Protein AF-A0A920PLL4-F1 (afdb_monomer)

Radius of gyration: 17.11 Å; Cα contacts (8 Å, |Δi|>4): 339; chains: 1; bounding box: 45×44×42 Å

Solvent-accessible surface area (backbone atoms only — not co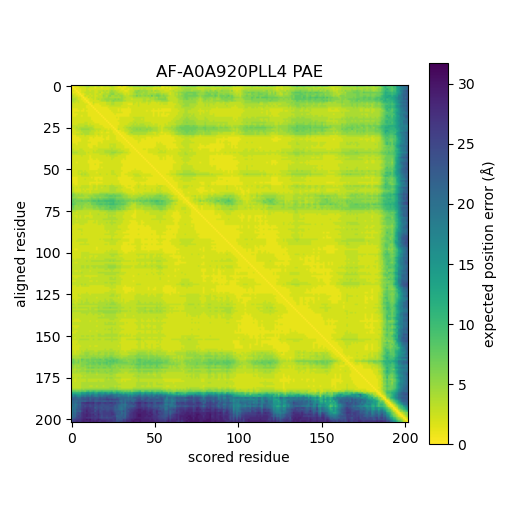mparable to full-atom values): 11208 Å² total; per-residue (Å²): 103,46,64,63,80,79,85,44,94,88,48,53,54,59,61,58,59,52,42,50,58,39,20,75,75,66,73,38,52,76,29,30,28,36,49,41,59,32,55,49,97,57,22,64,64,50,47,50,58,47,56,69,38,90,40,44,53,24,35,41,48,70,53,56,78,50,98,48,80,85,69,48,68,61,58,39,87,45,14,80,52,10,71,53,22,48,54,33,55,47,48,31,52,80,60,71,24,28,38,41,43,59,62,60,34,78,48,37,60,62,45,42,60,58,51,67,68,33,68,84,23,45,36,30,35,39,34,58,41,46,66,75,48,79,48,75,67,39,45,47,52,32,51,57,20,51,44,56,37,24,72,36,73,38,27,31,46,28,79,39,75,80,73,52,91,98,51,82,87,53,68,70,63,52,48,52,53,52,52,51,55,46,57,42,23,72,78,32,83,16,58,81,52,75,85,69,88,71,82,83,83,128

Mean predicted aligned error: 5.1 Å

Sequence (202 aa):
MHCEAERERTDQGGETLWLEQMAEAHDMPTAVVAHAWFDTPDAEDIIAKQAEQPMVRGIRSKPRTGNAPGTMPADAPGTMGDPLWRRGLKLLEKYNLSYDLRVPVWHLKEAVEITRLIPQTTVIINHTGFPWDRSTTGMTLWRDAMQAMANEPNTVVKLSELGLKNDPWRYEENCAIVMEAIDCSDQTAACLRATFRLPAYV

Nearest PDB structures (foldseek):
  4dnm-assembly1_A  TM=7.784E-01  e=1.175E-07  Burkholderia multivorans ATCC 17616
  4do7-assembly2_B  TM=7.487E-01  e=8.821E-07  Burkholderia multivorans ATCC 17616
  6uvz-assembly5_E  TM=5.320E-01  e=3.576E-06  Bifidobacterium longum subsp. infantis ATCC 15697 = JCM 1222 = DSM 20088
  6uvz-assembly3_C  TM=4.965E-01  e=7.002E-06  Bifidobacterium longum subsp. infantis ATCC 15697 = JCM 1222 = DSM 20088
  6k88-assembly1_B  TM=4.433E-01  e=8.460E-01  Arabidopsis thaliana

Foldseek 3Di:
DEEDDCPDPVCQCVVVVVQVVVCVVPVPDQAYAGEAQQQDPCLLVSVVVLLPRNRYAAYEDEADADPDAPRDDCCPRRHPNPPSSLNSLQCCLVSNHAYEYDDALNCLLVVLVSCVSRLSHQYEDEQLNCLQDPDPVSVVSNLVSLLSQLQRLSYEYELDDLDYPPDDDDDVSSVVSVVSSVVSNVVHNHDYDHPDPDPPDD

Secondary structure (DSSP, 8-state):
-EE---S-SS-SSHHHHHHHHHHHHHS--S-EEEE--SSSTTHHHHHHHHHHSTTEEEEE------SSTTSS-TTSTTSTT-HHHHHHHHHHHHHT-EEEE---HHHHHHHHHHHHH-TTSPEEE-GGG-----SHHHHHHHHHHHHHHHTSTTEEE-------TTS---HHHHHHHHHHHHHHHHTTT-------------

pLDDT: mean 90.74, std 16.04, range [24.44, 98.69]

Structure (mmCIF, N/CA/C/O backbone):
data_AF-A0A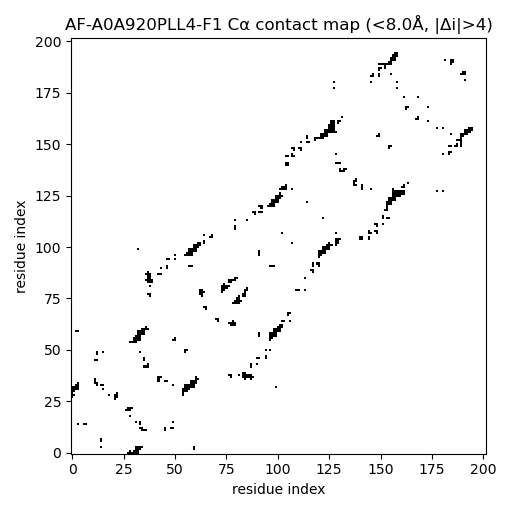920PLL4-F1
#
_entry.id   AF-A0A920PLL4-F1
#
loop_
_atom_site.group_PDB
_atom_site.id
_atom_site.type_symbol
_atom_site.label_atom_id
_atom_site.label_alt_id
_atom_site.label_comp_id
_atom_site.label_asym_id
_atom_site.label_entity_id
_atom_site.label_seq_id
_atom_site.pdbx_PDB_ins_code
_atom_site.Cartn_x
_atom_site.Cartn_y
_atom_site.Cartn_z
_atom_site.occupancy
_atom_site.B_iso_or_equiv
_atom_site.auth_seq_id
_atom_site.auth_comp_id
_atom_site.auth_asym_id
_atom_site.auth_atom_id
_atom_site.pdbx_PDB_model_num
ATOM 1 N N . MET A 1 1 ? -12.439 -13.235 -3.700 1.00 86.50 1 MET A N 1
ATOM 2 C CA . MET A 1 1 ? -11.979 -12.011 -3.016 1.00 86.50 1 MET A CA 1
ATOM 3 C C . MET A 1 1 ? -12.223 -10.851 -3.955 1.00 86.50 1 MET A C 1
ATOM 5 O O . MET A 1 1 ? -11.813 -10.947 -5.104 1.00 86.50 1 MET A O 1
ATOM 9 N N . HIS A 1 2 ? -12.884 -9.805 -3.476 1.00 94.25 2 HIS A N 1
ATOM 10 C CA . HIS A 1 2 ? -12.986 -8.517 -4.156 1.00 94.25 2 HIS A CA 1
ATOM 11 C C . HIS A 1 2 ? -11.953 -7.551 -3.574 1.00 94.25 2 HIS A C 1
ATOM 13 O O . HIS A 1 2 ? -11.681 -7.596 -2.375 1.00 94.25 2 HIS A O 1
ATOM 19 N N . CYS A 1 3 ? -11.376 -6.694 -4.408 1.00 94.00 3 CYS A N 1
ATOM 20 C CA . CYS A 1 3 ? -10.591 -5.549 -3.954 1.00 94.00 3 CYS A CA 1
ATOM 21 C C . CYS A 1 3 ? -11.275 -4.290 -4.478 1.00 94.00 3 CYS A C 1
ATOM 23 O O . CYS A 1 3 ? -11.645 -4.292 -5.649 1.00 94.00 3 CYS A O 1
ATOM 25 N N . GLU A 1 4 ? -11.410 -3.271 -3.621 1.00 94.06 4 GLU A N 1
ATOM 26 C CA . GLU A 1 4 ? -11.901 -1.913 -3.914 1.00 94.06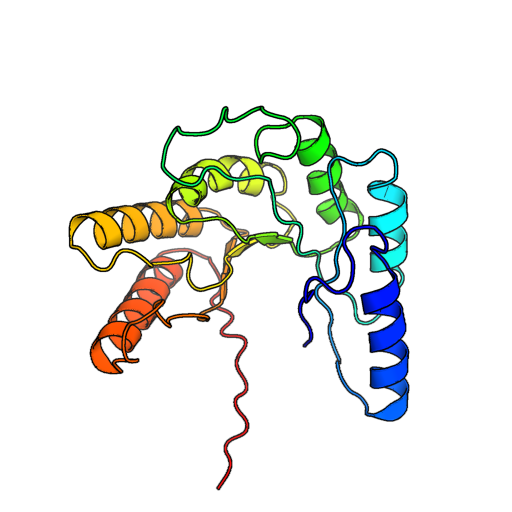 4 GLU A CA 1
ATOM 27 C C . GLU A 1 4 ? -11.693 -1.534 -5.384 1.00 94.06 4 GLU A C 1
ATOM 29 O O . GLU A 1 4 ? -10.596 -1.713 -5.905 1.00 94.06 4 GLU A O 1
ATOM 34 N N . ALA A 1 5 ? -12.717 -1.039 -6.072 1.00 91.44 5 ALA A N 1
ATOM 35 C CA . ALA A 1 5 ? -12.692 -0.853 -7.526 1.00 91.44 5 ALA A CA 1
ATOM 36 C C . ALA A 1 5 ? -13.001 0.588 -7.969 1.00 91.44 5 ALA A C 1
ATOM 38 O O . ALA A 1 5 ? -13.425 0.813 -9.098 1.00 91.44 5 ALA A O 1
ATOM 39 N N . GLU A 1 6 ? -12.760 1.573 -7.101 1.00 89.75 6 GLU A N 1
ATOM 40 C CA . GLU A 1 6 ? -13.023 3.000 -7.319 1.00 89.75 6 GLU A CA 1
ATOM 41 C C . GLU A 1 6 ? -14.481 3.321 -7.675 1.00 89.75 6 GLU A C 1
ATOM 43 O O . GLU A 1 6 ? -14.718 4.250 -8.447 1.00 89.75 6 GLU A O 1
ATOM 48 N N . ARG A 1 7 ? -15.460 2.591 -7.110 1.00 90.06 7 ARG A N 1
ATOM 49 C CA . ARG A 1 7 ? -16.894 2.800 -7.398 1.00 90.06 7 ARG A CA 1
ATOM 50 C C . ARG A 1 7 ? -17.280 4.277 -7.303 1.00 90.06 7 ARG A C 1
ATOM 52 O O . ARG A 1 7 ? -17.810 4.837 -8.257 1.00 90.06 7 ARG A O 1
ATOM 59 N N . GLU A 1 8 ? -17.022 4.892 -6.150 1.00 91.31 8 GLU A N 1
ATOM 60 C CA . GLU A 1 8 ? -17.311 6.302 -5.901 1.00 91.31 8 GLU A CA 1
ATOM 61 C C . GLU A 1 8 ? -16.440 6.838 -4.754 1.00 91.31 8 GLU A C 1
ATOM 63 O O . GLU A 1 8 ? -16.417 6.281 -3.663 1.00 91.31 8 GLU A O 1
ATOM 68 N N . ARG A 1 9 ? -15.715 7.943 -4.977 1.00 86.44 9 ARG A N 1
ATOM 69 C CA . ARG A 1 9 ? -14.740 8.468 -3.994 1.00 86.44 9 ARG A CA 1
ATOM 70 C C . ARG A 1 9 ? -15.382 9.077 -2.746 1.00 86.44 9 ARG A C 1
ATOM 72 O O . ARG A 1 9 ? -14.722 9.154 -1.710 1.00 86.44 9 ARG A O 1
ATOM 79 N N . THR A 1 10 ? -16.620 9.546 -2.872 1.00 91.38 10 THR A N 1
ATOM 80 C CA . THR A 1 10 ? -17.412 10.191 -1.816 1.00 91.38 10 THR A CA 1
ATOM 81 C C . THR A 1 10 ? -18.288 9.211 -1.041 1.00 91.38 10 THR A C 1
ATOM 83 O O . THR A 1 10 ? -18.708 9.538 0.064 1.00 91.38 10 THR A O 1
ATOM 86 N N . ASP A 1 11 ? -18.523 8.012 -1.575 1.00 94.00 11 ASP A N 1
ATOM 87 C CA . ASP A 1 11 ? -19.284 6.946 -0.921 1.00 94.00 11 ASP A CA 1
ATOM 88 C C . ASP A 1 11 ? -18.360 5.768 -0.602 1.00 94.00 11 ASP A C 1
ATOM 90 O O . ASP A 1 11 ? -18.190 4.830 -1.382 1.00 94.00 11 ASP A O 1
ATOM 94 N N . GLN A 1 12 ? -17.741 5.840 0.576 1.00 95.38 12 GLN A N 1
ATOM 95 C CA . GLN A 1 12 ? -16.700 4.897 0.975 1.00 95.38 12 GLN A CA 1
ATOM 96 C C . GLN A 1 12 ? -17.238 3.516 1.379 1.00 95.38 12 GLN A C 1
ATOM 98 O O . GLN A 1 12 ? -16.463 2.566 1.431 1.00 95.38 12 GLN A O 1
ATOM 103 N N . GLY A 1 13 ? -18.540 3.396 1.665 1.00 95.56 13 GLY A N 1
ATOM 104 C CA . GLY A 1 13 ? -19.169 2.161 2.147 1.00 95.56 13 GLY A CA 1
ATOM 105 C C . GLY A 1 13 ? -20.067 1.469 1.123 1.00 95.56 13 GLY A C 1
ATOM 106 O O . GLY A 1 13 ? -20.249 0.255 1.198 1.00 95.56 13 GLY A O 1
ATOM 107 N N . GLY A 1 14 ? -20.612 2.201 0.147 1.00 96.31 14 GLY A N 1
ATOM 108 C CA . GLY A 1 14 ? -21.602 1.652 -0.778 1.00 96.31 14 GLY A CA 1
ATOM 109 C C . GLY A 1 14 ? -21.092 0.511 -1.657 1.00 96.31 14 GLY A C 1
ATOM 110 O O . GLY A 1 14 ? -21.875 -0.359 -2.030 1.00 96.31 14 GLY A O 1
ATOM 111 N N . GLU A 1 15 ? -19.788 0.459 -1.956 1.00 96.94 15 GLU A N 1
ATOM 112 C CA . GLU A 1 15 ? -19.198 -0.697 -2.643 1.00 96.94 15 GLU A CA 1
ATOM 113 C C . GLU A 1 15 ? -19.269 -1.965 -1.780 1.00 96.94 15 GLU A C 1
ATOM 115 O O . GLU A 1 15 ? -19.716 -3.002 -2.262 1.00 96.94 15 GLU A O 1
ATOM 120 N N . THR A 1 16 ? -18.902 -1.879 -0.499 1.00 97.19 16 THR A N 1
ATOM 121 C CA . THR A 1 16 ? -18.971 -3.009 0.439 1.00 97.19 16 THR A CA 1
ATOM 122 C C . THR A 1 16 ? -20.411 -3.487 0.627 1.00 97.19 16 THR A C 1
ATOM 124 O O . THR A 1 16 ? -20.677 -4.675 0.475 1.00 97.19 16 THR A O 1
ATOM 127 N N . LEU A 1 17 ? -21.357 -2.566 0.834 1.00 95.88 17 LEU A N 1
ATOM 128 C CA . LEU A 1 17 ? -22.780 -2.899 0.999 1.00 95.88 17 LEU A CA 1
ATOM 129 C C . LEU A 1 17 ? -23.373 -3.583 -0.241 1.00 95.88 17 LEU A C 1
ATOM 131 O O . LEU A 1 17 ? -24.215 -4.474 -0.139 1.00 95.88 17 LEU A O 1
ATOM 135 N N . TRP A 1 18 ? -22.947 -3.175 -1.437 1.00 96.38 18 TRP A N 1
ATOM 136 C CA . TRP A 1 18 ? -23.361 -3.846 -2.665 1.00 96.38 18 TRP A CA 1
ATOM 137 C C . TRP A 1 18 ? -22.767 -5.260 -2.767 1.00 96.38 18 TRP A C 1
ATOM 139 O O . TRP A 1 18 ? -23.462 -6.192 -3.169 1.00 96.38 18 TRP A O 1
ATOM 149 N N . LEU A 1 19 ? -21.507 -5.449 -2.365 1.00 96.75 19 LEU A N 1
ATOM 150 C CA . LEU A 1 19 ? -20.861 -6.765 -2.360 1.00 96.75 19 LEU A CA 1
ATOM 151 C C . LEU A 1 19 ? -21.485 -7.728 -1.349 1.00 96.75 19 LEU A C 1
ATOM 153 O O . LEU A 1 19 ? -21.506 -8.924 -1.615 1.00 96.75 19 LEU A O 1
ATOM 157 N N . GLU A 1 20 ? -22.025 -7.228 -0.238 1.00 94.50 20 GLU A N 1
ATOM 158 C CA . GLU A 1 20 ? -22.815 -8.026 0.709 1.00 94.50 20 GLU A CA 1
ATOM 159 C C . GLU A 1 20 ? -24.033 -8.635 0.018 1.00 94.50 20 GLU A C 1
ATOM 161 O O . GLU A 1 20 ? -24.233 -9.845 0.078 1.00 94.50 20 GLU A O 1
ATOM 166 N N . GLN A 1 21 ? -24.782 -7.825 -0.733 1.00 95.50 21 GLN A N 1
ATOM 167 C CA . GLN A 1 21 ? -25.942 -8.299 -1.495 1.00 95.50 21 GLN A CA 1
ATOM 168 C C . GLN A 1 21 ? -25.537 -9.339 -2.550 1.00 95.50 21 GLN A C 1
ATOM 170 O O . GLN A 1 21 ? -26.262 -10.304 -2.789 1.00 95.50 21 GLN A O 1
ATOM 175 N N . MET A 1 22 ? -24.369 -9.169 -3.179 1.00 96.19 22 MET A N 1
ATOM 176 C CA . MET A 1 22 ? -23.831 -10.163 -4.115 1.00 96.19 22 MET A CA 1
ATOM 177 C C . MET A 1 22 ? -23.428 -11.457 -3.408 1.00 96.19 22 MET A C 1
ATOM 179 O O . MET A 1 22 ? -23.725 -12.537 -3.916 1.00 96.19 22 MET A O 1
ATOM 183 N N . ALA A 1 23 ? -22.807 -11.364 -2.232 1.00 94.81 23 ALA A N 1
ATOM 184 C CA . ALA A 1 23 ? -22.422 -12.527 -1.445 1.00 94.81 23 ALA A CA 1
ATOM 185 C C . ALA A 1 23 ? -23.645 -13.312 -0.958 1.00 94.81 23 ALA A C 1
ATOM 187 O O . ALA A 1 23 ? -23.634 -14.536 -1.028 1.00 94.81 23 ALA A O 1
ATOM 188 N N . GLU A 1 24 ? -24.718 -12.632 -0.550 1.00 94.50 24 GLU A N 1
ATOM 189 C CA . GLU A 1 24 ? -25.989 -13.272 -0.191 1.00 94.50 24 GLU A CA 1
ATOM 190 C C . GLU A 1 24 ? -26.653 -13.976 -1.382 1.00 94.50 24 GLU A C 1
ATOM 192 O O . GLU A 1 24 ? -27.229 -15.052 -1.227 1.00 94.50 24 GLU A O 1
ATOM 197 N N . ALA A 1 25 ? -26.574 -13.389 -2.579 1.00 96.19 25 ALA A N 1
ATOM 198 C CA . ALA A 1 25 ? -27.215 -13.935 -3.775 1.00 96.19 25 ALA A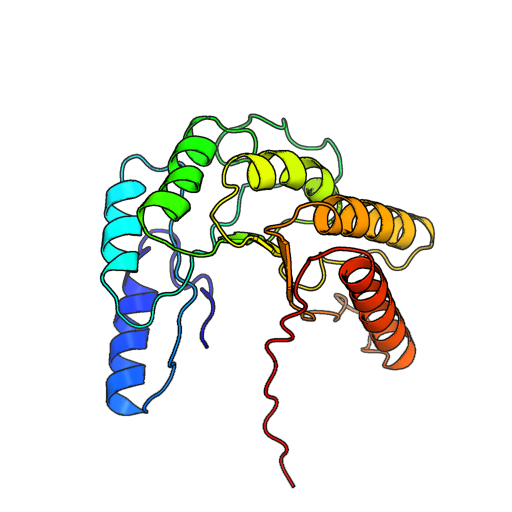 CA 1
ATOM 199 C C . ALA A 1 25 ? -26.400 -15.038 -4.475 1.00 96.19 25 ALA A C 1
ATOM 201 O O . ALA A 1 25 ? -26.970 -15.866 -5.192 1.00 96.19 25 ALA A O 1
ATOM 202 N N . HIS A 1 26 ? -25.072 -15.019 -4.335 1.00 95.31 26 HIS A N 1
ATOM 203 C CA . HIS A 1 26 ? -24.156 -15.791 -5.183 1.00 95.31 26 HIS A CA 1
ATOM 204 C C . HIS A 1 26 ? -23.017 -16.489 -4.423 1.00 95.31 26 HIS A C 1
ATOM 206 O O . HIS A 1 26 ? -22.092 -16.994 -5.062 1.00 95.31 26 HIS A O 1
ATOM 212 N N . ASP A 1 27 ? -23.037 -16.480 -3.086 1.00 92.81 27 ASP A N 1
ATOM 213 C CA . ASP A 1 27 ? -21.982 -17.005 -2.200 1.00 92.81 27 ASP A CA 1
ATOM 214 C C . ASP A 1 27 ? -20.592 -16.362 -2.415 1.00 92.81 27 ASP A C 1
ATOM 216 O O . ASP A 1 27 ? -19.570 -16.840 -1.911 1.00 92.81 27 ASP A O 1
ATOM 220 N N . MET A 1 28 ? -20.524 -15.265 -3.179 1.00 93.44 28 MET A N 1
ATOM 221 C CA . MET A 1 28 ? -19.294 -14.576 -3.566 1.00 93.44 28 MET A CA 1
ATOM 222 C C . MET A 1 28 ? -19.495 -13.051 -3.626 1.00 93.44 28 MET A C 1
ATOM 224 O O . MET A 1 28 ? -20.508 -12.597 -4.148 1.00 93.44 28 MET A O 1
ATOM 228 N N . PRO A 1 29 ? -18.497 -12.251 -3.200 1.00 93.75 29 PRO A N 1
ATOM 229 C CA . PRO A 1 29 ? -17.173 -12.669 -2.738 1.00 93.75 29 PRO A CA 1
ATOM 230 C C . PRO A 1 29 ? -17.151 -13.120 -1.267 1.00 93.75 29 PRO A C 1
ATOM 232 O O . PRO A 1 29 ? -17.819 -12.564 -0.413 1.00 93.75 29 PRO A O 1
ATOM 235 N N . THR A 1 30 ? -16.260 -14.058 -0.938 1.00 93.19 30 THR A N 1
ATOM 236 C CA . THR A 1 30 ? -16.025 -14.516 0.450 1.00 93.19 30 THR A CA 1
ATOM 237 C C . THR A 1 30 ? -15.062 -13.637 1.262 1.00 93.19 30 THR A C 1
ATOM 239 O O . THR A 1 30 ? -14.832 -13.883 2.445 1.00 93.19 30 THR A O 1
ATOM 242 N N . ALA A 1 31 ? -14.443 -12.642 0.623 1.00 95.75 31 ALA A N 1
ATOM 243 C CA . ALA A 1 31 ? -13.529 -11.696 1.256 1.00 95.75 31 ALA A CA 1
ATOM 244 C C . ALA A 1 31 ? -13.471 -10.390 0.458 1.00 95.75 31 ALA A C 1
ATOM 246 O O . ALA A 1 31 ? -13.469 -10.435 -0.778 1.00 95.75 31 ALA A O 1
ATOM 247 N N . VAL A 1 32 ? -13.344 -9.263 1.152 1.00 97.81 32 VAL A N 1
ATOM 248 C CA . VAL A 1 32 ? -13.296 -7.914 0.585 1.00 97.81 32 VAL A CA 1
ATOM 249 C C . VAL A 1 32 ? -12.105 -7.145 1.152 1.00 97.81 32 VAL A C 1
ATOM 251 O O . VAL A 1 32 ? -11.871 -7.128 2.361 1.00 97.81 32 VAL A O 1
ATOM 254 N N . VAL A 1 33 ? -11.346 -6.506 0.266 1.00 98.12 33 VAL A N 1
ATOM 255 C CA . VAL A 1 33 ? -10.472 -5.382 0.614 1.00 98.12 33 VAL A CA 1
ATOM 256 C C . VAL A 1 33 ? -11.257 -4.113 0.305 1.00 98.12 33 VAL A C 1
ATOM 258 O O . VAL A 1 33 ? -11.508 -3.822 -0.862 1.00 98.12 33 VAL A O 1
ATOM 261 N N . ALA A 1 34 ? -11.699 -3.422 1.348 1.00 98.19 34 ALA A N 1
ATOM 262 C CA . ALA A 1 34 ? -12.627 -2.300 1.281 1.00 98.19 34 ALA A CA 1
ATOM 263 C C . ALA A 1 34 ? -11.916 -0.958 1.036 1.00 98.19 34 ALA A C 1
ATOM 265 O O . ALA A 1 34 ? -10.689 -0.862 1.105 1.00 98.19 34 ALA A O 1
ATOM 266 N N . HIS A 1 35 ? -12.700 0.086 0.770 1.00 97.56 35 HIS A N 1
ATOM 267 C CA . HIS A 1 35 ? -12.219 1.465 0.678 1.00 97.56 35 HIS A CA 1
ATOM 268 C C . HIS A 1 35 ? -12.351 2.193 2.021 1.00 97.56 35 HIS A C 1
ATOM 270 O O . HIS A 1 35 ? -13.375 2.070 2.694 1.00 97.56 35 HIS A O 1
ATOM 276 N N . ALA A 1 36 ? -11.348 2.998 2.370 1.00 97.81 36 ALA A N 1
ATOM 277 C CA . ALA A 1 36 ? -11.461 4.072 3.358 1.00 97.81 36 ALA A CA 1
ATOM 278 C C . ALA A 1 36 ? -10.338 5.101 3.148 1.00 97.81 36 ALA A C 1
ATOM 280 O O . ALA A 1 36 ? -9.194 4.734 2.868 1.00 97.81 36 ALA A O 1
ATOM 281 N N . TRP A 1 37 ? -10.631 6.388 3.304 1.00 97.19 37 TRP A N 1
ATOM 282 C CA . TRP A 1 37 ? -9.638 7.458 3.373 1.00 97.19 37 TRP A CA 1
ATOM 283 C C . TRP A 1 37 ? -9.064 7.548 4.787 1.00 97.19 37 TRP A C 1
ATOM 285 O O . TRP A 1 37 ? -9.785 7.404 5.770 1.00 97.19 37 TRP A O 1
ATOM 295 N N . PHE A 1 38 ? -7.755 7.770 4.895 1.00 98.06 38 PHE A N 1
ATOM 296 C CA . PHE A 1 38 ? -7.071 7.856 6.192 1.00 98.06 38 PHE A CA 1
ATOM 297 C C . PHE A 1 38 ? -6.896 9.293 6.688 1.00 98.06 38 PHE A C 1
ATOM 299 O O . PHE A 1 38 ? -6.600 9.511 7.859 1.00 98.06 38 PHE A O 1
ATOM 306 N N . ASP A 1 39 ? -7.054 10.271 5.804 1.00 97.12 39 ASP A N 1
ATOM 307 C CA . ASP A 1 39 ? -6.827 11.694 6.045 1.00 97.12 39 ASP A CA 1
ATOM 308 C C . ASP A 1 39 ? -8.123 12.500 6.231 1.00 97.12 39 ASP A C 1
ATOM 310 O O . ASP A 1 39 ? -8.064 13.707 6.477 1.00 97.12 39 ASP A O 1
ATOM 314 N N . THR A 1 40 ? -9.295 11.857 6.162 1.00 96.19 40 THR A N 1
ATOM 315 C CA . THR A 1 40 ? -10.584 12.520 6.394 1.00 96.19 40 THR A CA 1
ATOM 316 C C . THR A 1 40 ? -10.957 12.556 7.884 1.00 96.19 40 THR A C 1
ATOM 318 O O . THR A 1 40 ? -10.557 11.677 8.651 1.00 96.19 40 THR A O 1
ATOM 321 N N . PRO A 1 41 ? -11.746 13.553 8.339 1.00 96.25 41 PRO A N 1
ATOM 322 C CA . PRO A 1 41 ? -12.169 13.647 9.741 1.00 96.25 41 PRO A CA 1
ATOM 323 C C . PRO A 1 41 ? -12.981 12.446 10.249 1.00 96.25 41 PRO A C 1
ATOM 325 O O . PRO A 1 41 ? -12.992 12.187 11.447 1.00 96.25 41 PRO A O 1
ATOM 328 N N . ASP A 1 42 ? -13.656 11.733 9.348 1.00 96.69 42 ASP A N 1
ATOM 329 C CA . ASP A 1 42 ? -14.502 10.566 9.610 1.00 96.69 42 ASP A CA 1
ATOM 330 C C . ASP A 1 42 ? -13.784 9.224 9.367 1.00 96.69 42 ASP A C 1
ATOM 332 O O . ASP A 1 42 ? -14.428 8.175 9.381 1.00 96.69 42 ASP A O 1
ATOM 336 N N . ALA A 1 43 ? -12.461 9.232 9.149 1.00 97.88 43 ALA A N 1
ATOM 337 C CA . ALA A 1 43 ? -11.685 8.038 8.804 1.00 97.88 43 ALA A CA 1
ATOM 338 C C . ALA A 1 43 ? -11.925 6.866 9.771 1.00 97.88 43 ALA A C 1
ATOM 340 O O . ALA A 1 43 ? -12.126 5.734 9.338 1.00 97.88 43 ALA A O 1
ATOM 341 N N . GLU A 1 44 ? -11.948 7.126 11.082 1.00 98.56 44 GLU A N 1
ATOM 342 C CA . GLU A 1 44 ? -12.179 6.079 12.082 1.00 98.56 44 GLU A CA 1
ATOM 343 C C . GLU A 1 44 ? -13.588 5.495 12.016 1.00 98.56 44 GLU A C 1
ATOM 345 O O . GLU A 1 44 ? -13.732 4.274 12.054 1.00 98.56 44 GLU A O 1
ATOM 350 N N . ASP A 1 45 ? -14.609 6.333 11.839 1.00 98.44 45 ASP A N 1
ATOM 351 C CA . ASP A 1 45 ? -15.994 5.877 11.718 1.00 98.44 45 ASP A CA 1
ATOM 352 C C . ASP A 1 45 ? -16.184 5.005 10.472 1.00 98.44 45 ASP A C 1
ATOM 354 O O . ASP A 1 45 ? -16.881 3.991 10.516 1.00 98.44 45 ASP A O 1
ATOM 358 N N . ILE A 1 46 ? -15.554 5.375 9.352 1.00 98.31 46 ILE A N 1
ATOM 359 C CA . ILE A 1 46 ? -15.605 4.588 8.116 1.00 98.31 46 ILE A CA 1
ATOM 360 C C . ILE A 1 46 ? -14.858 3.264 8.282 1.00 98.31 46 ILE A C 1
ATOM 362 O O . ILE A 1 46 ? -15.411 2.217 7.952 1.00 98.31 46 ILE A O 1
ATOM 366 N N . ILE A 1 47 ? -13.638 3.276 8.826 1.00 98.69 47 ILE A N 1
ATOM 367 C CA . ILE A 1 47 ? -12.859 2.048 9.045 1.00 98.69 47 ILE A CA 1
ATOM 368 C C . ILE A 1 47 ? -13.587 1.110 10.014 1.00 98.69 47 ILE A C 1
ATOM 370 O O . ILE A 1 47 ? -13.635 -0.092 9.764 1.00 98.69 47 ILE A O 1
ATOM 374 N N . ALA A 1 48 ? -14.199 1.643 11.076 1.00 98.62 48 ALA A N 1
ATOM 375 C CA . ALA A 1 48 ? -14.997 0.860 12.014 1.00 98.62 48 ALA A CA 1
ATOM 376 C C . ALA A 1 48 ? -16.177 0.173 11.316 1.00 98.62 48 ALA A C 1
ATOM 378 O O . ALA A 1 48 ? -16.332 -1.039 11.436 1.00 98.62 48 ALA A O 1
ATOM 379 N N . LYS A 1 49 ? -16.953 0.917 10.516 1.00 98.25 49 LYS A N 1
ATOM 380 C CA . LYS A 1 49 ? -18.075 0.362 9.740 1.00 98.25 49 LYS A CA 1
ATOM 381 C C . LYS A 1 49 ? -17.628 -0.699 8.740 1.00 98.25 49 LYS A C 1
ATOM 383 O O . LYS A 1 49 ? -18.326 -1.685 8.550 1.00 98.25 49 LYS A O 1
ATOM 388 N N . GLN A 1 50 ? -16.472 -0.515 8.101 1.00 98.31 50 GLN A N 1
ATOM 389 C CA . GLN A 1 50 ? -15.903 -1.538 7.222 1.00 98.31 50 GLN A CA 1
ATOM 390 C C . GLN A 1 50 ? -15.512 -2.790 8.019 1.00 98.31 50 GLN A C 1
ATOM 392 O O . GLN A 1 50 ? -15.792 -3.901 7.583 1.00 98.31 50 GLN A O 1
ATOM 397 N N . ALA A 1 51 ? -14.907 -2.628 9.199 1.00 98.19 51 ALA A N 1
ATOM 398 C CA . ALA A 1 51 ? -14.498 -3.735 10.065 1.00 98.19 51 ALA A CA 1
ATOM 399 C C . ALA A 1 51 ? -15.678 -4.542 10.637 1.00 98.19 51 ALA A C 1
ATOM 401 O O . ALA A 1 51 ? -15.510 -5.716 10.965 1.00 98.19 51 ALA A O 1
ATOM 402 N N . GLU A 1 52 ? -16.861 -3.933 10.755 1.00 97.00 52 GLU A N 1
ATOM 403 C CA . GLU A 1 52 ? -18.096 -4.619 11.157 1.00 97.00 52 GLU A CA 1
ATOM 404 C C . GLU A 1 52 ? -18.575 -5.630 10.104 1.00 97.00 52 GLU A C 1
ATOM 406 O O . GLU A 1 52 ? -19.272 -6.585 10.453 1.00 97.00 52 GLU A O 1
ATOM 411 N N . GLN A 1 53 ? -18.170 -5.474 8.837 1.00 96.19 53 GLN A N 1
ATOM 412 C CA . GLN A 1 53 ? -18.600 -6.360 7.760 1.00 96.19 53 GLN A CA 1
ATOM 413 C C . GLN A 1 53 ? -17.799 -7.671 7.759 1.00 96.19 53 GLN A C 1
ATOM 415 O O . GLN A 1 53 ? -16.585 -7.651 7.532 1.00 96.19 53 GLN A O 1
ATOM 420 N N . PRO A 1 54 ? -18.435 -8.851 7.932 1.00 93.50 54 PRO A N 1
ATOM 421 C CA . PRO A 1 54 ? -17.721 -10.117 8.147 1.00 93.50 54 PRO A CA 1
ATOM 422 C C . PRO A 1 54 ? -16.753 -10.528 7.030 1.00 93.50 54 PRO A C 1
ATOM 424 O O . PRO A 1 54 ? -15.790 -11.266 7.271 1.00 93.50 54 PRO A O 1
ATOM 427 N N . MET A 1 55 ? -17.023 -10.085 5.800 1.00 96.12 55 MET A N 1
ATOM 428 C CA . MET A 1 55 ? -16.194 -10.363 4.628 1.00 96.12 55 MET A CA 1
ATOM 429 C C . MET A 1 55 ? -14.987 -9.426 4.512 1.00 96.12 55 MET A C 1
ATOM 431 O O . MET A 1 55 ? -14.040 -9.759 3.799 1.00 96.12 55 MET A O 1
ATOM 435 N N . VAL A 1 56 ? -14.981 -8.274 5.183 1.00 98.06 56 VAL A N 1
ATOM 436 C CA . VAL A 1 56 ? -13.880 -7.314 5.082 1.00 98.06 56 VAL A CA 1
ATOM 437 C C . VAL A 1 56 ? -12.654 -7.851 5.820 1.00 98.06 56 VAL A C 1
ATOM 439 O O . VAL A 1 56 ? -12.717 -8.314 6.958 1.00 98.06 56 VAL A O 1
ATOM 442 N N . ARG A 1 57 ? -11.513 -7.839 5.126 1.00 98.25 57 ARG A N 1
ATOM 443 C CA . ARG A 1 57 ? -10.219 -8.323 5.639 1.00 98.25 57 ARG A CA 1
ATOM 444 C C . ARG A 1 57 ? -9.120 -7.271 5.598 1.00 98.25 57 ARG A C 1
ATOM 446 O O . ARG A 1 57 ? -8.074 -7.466 6.206 1.00 98.25 57 ARG A O 1
ATOM 453 N N . GLY A 1 58 ? -9.347 -6.171 4.892 1.00 98.31 58 GLY A N 1
ATOM 454 C CA . GLY A 1 58 ? -8.360 -5.117 4.742 1.00 98.31 58 GLY A CA 1
ATOM 455 C C . GLY A 1 58 ? -8.928 -3.874 4.090 1.00 98.31 58 GLY A C 1
ATOM 456 O O . GLY A 1 58 ? -10.061 -3.881 3.610 1.00 98.31 58 GLY A O 1
ATOM 457 N N . ILE A 1 59 ? -8.106 -2.834 4.046 1.00 98.62 59 ILE A N 1
ATOM 458 C CA . ILE A 1 59 ? -8.403 -1.564 3.395 1.00 98.62 59 ILE A CA 1
ATOM 459 C C . ILE A 1 59 ? -7.383 -1.306 2.293 1.00 98.62 59 ILE A C 1
ATOM 461 O O . ILE A 1 59 ? -6.177 -1.439 2.505 1.00 98.62 59 ILE A O 1
ATOM 465 N N . ARG A 1 60 ? -7.865 -0.862 1.133 1.00 97.75 60 ARG A N 1
ATOM 466 C CA . ARG A 1 60 ? -7.048 -0.214 0.113 1.00 97.75 60 ARG A CA 1
ATOM 467 C C . ARG A 1 60 ? -7.341 1.279 0.136 1.00 97.75 60 ARG A C 1
ATOM 469 O O . ARG A 1 60 ? -8.398 1.713 -0.303 1.00 97.75 60 ARG A O 1
ATOM 476 N N . SER A 1 61 ? -6.377 2.056 0.617 1.00 95.38 61 SER A N 1
ATOM 477 C CA . SER A 1 61 ? -6.397 3.520 0.567 1.00 95.38 61 SER A CA 1
ATOM 478 C C . SER A 1 61 ? -5.213 3.989 -0.261 1.00 95.38 61 SER A C 1
ATOM 480 O O . SER A 1 61 ? -4.077 3.610 0.016 1.00 95.38 61 SER A O 1
ATOM 482 N N . LYS A 1 62 ? -5.459 4.768 -1.315 1.00 95.19 62 LYS A N 1
ATOM 483 C CA . LYS A 1 62 ? -4.400 5.200 -2.236 1.00 95.19 62 LYS A CA 1
ATOM 484 C C . LYS A 1 62 ? -3.888 6.556 -1.764 1.00 95.19 62 LYS A C 1
ATOM 486 O O . LYS A 1 62 ? -4.647 7.522 -1.872 1.00 95.19 62 LYS A O 1
ATOM 491 N N . PRO A 1 63 ? -2.646 6.661 -1.261 1.00 96.31 63 PRO A N 1
ATOM 492 C CA . PRO A 1 63 ? -2.090 7.966 -0.956 1.00 96.31 63 PRO A CA 1
ATOM 493 C C . PRO A 1 63 ? -1.984 8.773 -2.252 1.00 96.31 63 PRO A C 1
ATOM 495 O O . PRO A 1 63 ? -1.890 8.227 -3.358 1.00 96.31 63 PRO A O 1
ATOM 498 N N . ARG A 1 64 ? -1.965 10.095 -2.127 1.00 96.44 64 ARG A N 1
ATOM 499 C CA . ARG A 1 64 ? -1.529 10.959 -3.220 1.00 96.44 64 ARG A CA 1
ATOM 500 C C . ARG A 1 64 ? -0.069 10.633 -3.523 1.00 96.44 64 ARG A C 1
ATOM 502 O O . ARG A 1 64 ? 0.705 10.359 -2.609 1.00 96.44 64 ARG A O 1
ATOM 509 N N . THR A 1 65 ? 0.290 10.629 -4.805 1.00 96.62 65 THR A N 1
ATOM 510 C CA . THR A 1 65 ? 1.631 10.282 -5.305 1.00 96.62 65 THR A CA 1
ATOM 511 C C . THR A 1 65 ? 2.057 11.256 -6.397 1.00 96.62 65 THR A C 1
ATOM 513 O O . THR A 1 65 ? 1.214 11.796 -7.115 1.00 96.62 65 THR A O 1
ATOM 516 N N . GLY A 1 66 ? 3.366 11.450 -6.559 1.00 94.25 66 GLY A N 1
ATOM 517 C CA . GLY A 1 66 ? 3.923 12.192 -7.687 1.00 94.25 66 GLY A CA 1
ATOM 518 C C . GLY A 1 66 ? 3.985 11.325 -8.946 1.00 94.25 66 GLY A C 1
ATOM 519 O O . GLY A 1 66 ? 4.074 10.100 -8.857 1.00 94.25 66 GLY A O 1
ATOM 520 N N . ASN A 1 67 ? 3.988 11.955 -10.123 1.00 92.06 67 ASN A N 1
ATOM 521 C CA . ASN A 1 67 ? 4.123 11.254 -11.412 1.00 92.06 67 ASN A CA 1
ATOM 522 C C . ASN A 1 67 ? 5.569 10.822 -11.715 1.00 92.06 67 ASN A C 1
ATOM 524 O O . ASN A 1 67 ? 5.801 10.072 -12.658 1.00 92.06 67 ASN A O 1
ATOM 528 N N . ALA A 1 68 ? 6.532 11.323 -10.941 1.00 90.56 68 ALA A N 1
ATOM 529 C CA . ALA A 1 68 ? 7.940 10.954 -11.005 1.00 90.56 68 ALA A CA 1
ATOM 530 C C . ALA A 1 68 ? 8.603 11.124 -9.621 1.00 90.56 68 ALA A C 1
ATOM 532 O O . ALA A 1 68 ? 8.049 11.828 -8.761 1.00 90.56 68 ALA A O 1
ATOM 533 N N . PRO A 1 69 ? 9.799 10.546 -9.404 1.00 87.88 69 PRO A N 1
ATOM 534 C CA . PRO A 1 69 ? 10.565 10.739 -8.174 1.00 87.88 69 PRO A CA 1
ATOM 535 C C . PRO A 1 69 ? 10.732 12.226 -7.822 1.00 87.88 69 PRO A C 1
ATOM 537 O O . PRO A 1 69 ? 11.086 13.035 -8.677 1.00 87.88 69 PRO A O 1
ATOM 540 N N . GLY A 1 70 ? 10.465 12.596 -6.566 1.00 87.88 70 GLY A N 1
ATOM 541 C CA . GLY A 1 70 ? 10.677 13.959 -6.054 1.00 87.88 70 GLY A CA 1
ATOM 542 C C . GLY A 1 70 ? 9.717 15.038 -6.576 1.00 87.88 70 GLY A C 1
ATOM 543 O O . GLY A 1 70 ? 9.882 16.205 -6.240 1.00 87.88 70 GLY A O 1
ATOM 544 N N . THR A 1 71 ? 8.702 14.681 -7.371 1.00 93.56 71 THR A N 1
ATOM 545 C CA . THR A 1 71 ? 7.743 15.657 -7.940 1.00 93.56 71 THR A CA 1
ATOM 546 C C . THR A 1 71 ? 6.648 16.105 -6.970 1.00 93.56 71 THR A C 1
ATOM 548 O O . THR A 1 71 ? 5.835 16.963 -7.311 1.00 93.56 71 THR A O 1
ATOM 551 N N . MET A 1 72 ? 6.609 15.539 -5.766 1.00 92.19 72 MET A N 1
ATOM 552 C CA . MET A 1 72 ? 5.625 15.862 -4.742 1.00 92.19 72 MET A CA 1
ATOM 553 C C . MET A 1 72 ? 6.306 15.905 -3.368 1.00 92.19 72 MET A C 1
ATOM 555 O O . MET A 1 72 ? 7.121 15.020 -3.090 1.00 92.19 72 MET A O 1
ATOM 559 N N . PRO A 1 73 ? 5.995 16.898 -2.513 1.00 92.94 73 PRO A N 1
ATOM 560 C CA . PRO A 1 73 ? 6.500 16.930 -1.144 1.00 92.94 73 PRO A CA 1
ATOM 561 C C . PRO A 1 73 ? 6.047 15.690 -0.372 1.00 92.94 73 PRO A C 1
ATOM 563 O O . PRO A 1 73 ? 4.882 15.299 -0.465 1.00 92.94 73 PRO A O 1
ATOM 566 N N . ALA A 1 74 ? 6.963 15.085 0.385 1.00 90.25 74 ALA A N 1
ATOM 567 C CA . ALA A 1 74 ? 6.698 13.841 1.104 1.00 90.25 74 ALA A CA 1
ATOM 568 C C . ALA A 1 74 ? 5.583 13.993 2.151 1.00 90.25 74 ALA A C 1
ATOM 570 O O . ALA A 1 74 ? 4.846 13.045 2.384 1.00 90.25 74 ALA A O 1
ATOM 571 N N . ASP A 1 75 ? 5.410 15.182 2.730 1.00 94.25 75 ASP A N 1
ATOM 572 C CA . ASP A 1 75 ? 4.461 15.518 3.799 1.00 94.25 75 ASP A CA 1
ATOM 573 C C . ASP A 1 75 ? 3.234 16.323 3.326 1.00 94.25 75 ASP A C 1
ATOM 575 O O . ASP A 1 75 ? 2.481 16.852 4.146 1.00 94.25 75 ASP A O 1
ATOM 579 N N . ALA A 1 76 ? 3.017 16.439 2.011 1.00 96.69 76 ALA A N 1
ATOM 580 C CA . ALA A 1 76 ? 1.838 17.121 1.482 1.00 96.69 76 ALA A CA 1
ATOM 581 C C . ALA A 1 76 ? 0.531 16.410 1.905 1.00 96.69 76 ALA A C 1
ATOM 583 O O . ALA A 1 76 ? 0.528 15.200 2.103 1.00 96.69 76 ALA A O 1
ATOM 584 N N . PRO A 1 77 ? -0.618 17.110 1.971 1.00 97.31 77 PRO A N 1
ATOM 585 C CA . PRO A 1 77 ? -1.885 16.481 2.350 1.00 97.31 77 PRO A CA 1
ATOM 586 C C . PRO A 1 77 ? -2.214 15.239 1.508 1.00 97.31 77 PRO A C 1
ATOM 588 O O . PRO A 1 77 ? -2.118 15.287 0.274 1.00 97.31 77 PRO A O 1
ATOM 591 N N . GLY A 1 78 ? -2.596 14.149 2.174 1.00 96.44 78 GLY A N 1
ATOM 592 C CA . GLY A 1 78 ? -2.966 12.858 1.594 1.00 96.44 78 GLY A CA 1
ATOM 593 C C . GLY A 1 78 ? -1.803 11.979 1.116 1.00 96.44 78 GLY A C 1
ATOM 594 O O . GLY A 1 78 ? -2.053 10.921 0.539 1.00 96.44 78 GLY A O 1
ATOM 595 N N . THR A 1 79 ? -0.541 12.386 1.287 1.00 97.50 79 THR A N 1
ATOM 596 C CA . THR A 1 79 ? 0.626 11.531 0.995 1.00 97.50 79 THR A CA 1
ATOM 597 C C . THR A 1 79 ? 0.915 10.572 2.153 1.00 97.50 79 THR A C 1
ATOM 599 O O . THR A 1 79 ? 0.346 10.682 3.237 1.00 97.50 79 THR A O 1
ATOM 602 N N . MET A 1 80 ? 1.857 9.643 1.965 1.00 97.31 80 MET A N 1
ATOM 603 C CA . MET A 1 80 ? 2.283 8.744 3.045 1.00 97.31 80 MET A CA 1
ATOM 604 C C . MET A 1 80 ? 3.012 9.466 4.189 1.00 97.31 80 MET A C 1
ATOM 606 O O . MET A 1 80 ? 3.090 8.919 5.289 1.00 97.31 80 MET A O 1
ATOM 610 N N . GLY A 1 81 ? 3.551 10.669 3.964 1.00 96.81 81 GLY A N 1
ATOM 611 C CA . GLY A 1 81 ? 4.147 11.512 5.004 1.00 96.81 81 GLY A CA 1
ATOM 612 C C . GLY A 1 81 ? 3.157 12.404 5.755 1.00 96.81 81 GLY A C 1
ATOM 613 O O . GLY A 1 81 ? 3.518 12.914 6.816 1.00 96.81 81 GLY A O 1
ATOM 614 N N . ASP A 1 82 ? 1.925 12.568 5.265 1.00 97.94 82 ASP A N 1
ATOM 615 C CA . ASP A 1 82 ? 0.909 13.402 5.913 1.00 97.94 82 ASP A CA 1
ATOM 616 C C . ASP A 1 82 ? 0.584 12.883 7.332 1.00 97.94 82 ASP A C 1
ATOM 618 O O . ASP A 1 82 ? 0.153 11.734 7.496 1.00 97.94 82 ASP A O 1
ATOM 622 N N . PRO A 1 83 ? 0.738 13.709 8.386 1.00 97.44 83 PRO A N 1
ATOM 623 C CA . PRO A 1 83 ? 0.377 13.330 9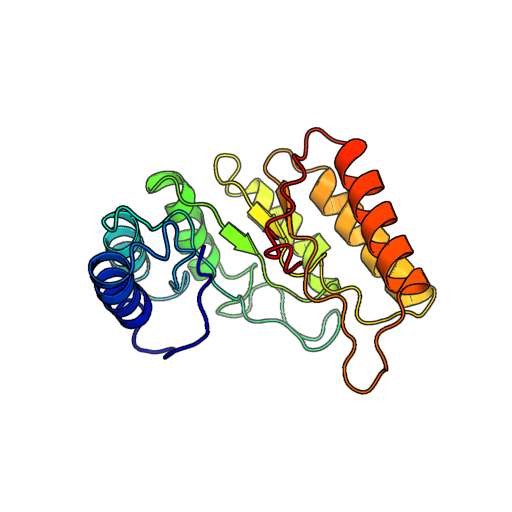.746 1.00 97.44 83 PRO A CA 1
ATOM 624 C C . PRO A 1 83 ? -1.091 12.926 9.936 1.00 97.44 83 PRO A C 1
ATOM 626 O O . PRO A 1 83 ? -1.366 12.132 10.835 1.00 97.44 83 PRO A O 1
ATOM 629 N N . LEU A 1 84 ? -2.037 13.480 9.167 1.00 97.88 84 LEU A N 1
ATOM 630 C CA . LEU A 1 84 ? -3.448 13.070 9.195 1.00 97.88 84 LEU A CA 1
ATOM 631 C C . LEU A 1 84 ? -3.594 11.657 8.632 1.00 97.88 84 LEU A C 1
ATOM 633 O O . LEU A 1 84 ? -4.078 10.769 9.331 1.00 97.88 84 LEU A O 1
ATOM 637 N N . TRP A 1 85 ? -3.066 11.435 7.430 1.00 98.38 85 TRP A N 1
ATOM 638 C CA . TRP A 1 85 ? -3.080 10.134 6.767 1.00 98.38 85 TRP A CA 1
ATOM 639 C C . TRP A 1 85 ? -2.409 9.043 7.618 1.00 98.38 85 TRP A C 1
ATOM 641 O O . TRP A 1 85 ? -2.965 7.967 7.829 1.00 98.38 85 TRP A O 1
ATOM 651 N N . ARG A 1 86 ? -1.243 9.336 8.209 1.00 98.38 86 ARG A N 1
ATOM 652 C CA . ARG A 1 86 ? -0.531 8.415 9.114 1.00 98.38 86 ARG A CA 1
ATOM 653 C C . ARG A 1 86 ? -1.339 8.067 10.369 1.00 98.38 86 ARG A C 1
ATOM 655 O O . ARG A 1 86 ? -1.201 6.956 10.879 1.00 98.38 86 ARG A O 1
ATOM 662 N N . ARG A 1 87 ? -2.166 8.988 10.888 1.00 98.19 87 ARG A N 1
ATOM 663 C CA . ARG A 1 87 ? -3.072 8.694 12.015 1.00 98.19 87 ARG A CA 1
ATOM 664 C C . ARG A 1 87 ? -4.169 7.722 11.602 1.00 98.19 87 ARG A C 1
ATOM 666 O O . ARG A 1 87 ? -4.386 6.758 12.329 1.00 98.19 87 ARG A O 1
ATOM 673 N N . GLY A 1 88 ? -4.803 7.934 10.448 1.00 98.44 88 GLY A N 1
ATOM 674 C CA . GLY A 1 88 ? -5.818 7.013 9.938 1.00 98.44 88 GLY A CA 1
ATOM 675 C C . GLY A 1 88 ? -5.253 5.629 9.616 1.00 98.44 88 GLY A C 1
ATOM 676 O O . GLY A 1 88 ? -5.853 4.630 9.998 1.00 98.44 88 GLY A O 1
ATOM 677 N N . LEU A 1 89 ? -4.052 5.549 9.028 1.00 98.69 89 LEU A N 1
ATOM 678 C CA . LEU A 1 89 ? -3.384 4.272 8.747 1.00 98.69 89 LEU A CA 1
ATOM 679 C C . LEU A 1 89 ? -3.222 3.412 10.013 1.00 98.69 89 LEU A C 1
ATOM 681 O O . LEU A 1 89 ? -3.450 2.205 9.975 1.00 98.69 89 LEU A O 1
ATOM 685 N N . LYS A 1 90 ? -2.861 4.018 11.152 1.00 98.31 90 LYS A N 1
ATOM 686 C CA . LYS A 1 90 ? -2.692 3.289 12.423 1.00 98.31 90 LYS A CA 1
ATOM 687 C C . LYS A 1 90 ? -3.969 2.629 12.935 1.00 98.31 90 LYS A C 1
ATOM 689 O O . LYS A 1 90 ? -3.891 1.684 13.715 1.00 98.31 90 LYS A O 1
ATOM 694 N N . LEU A 1 91 ? -5.139 3.094 12.503 1.00 98.62 91 LEU A N 1
ATOM 695 C CA . LEU A 1 91 ? -6.408 2.488 12.897 1.00 98.62 91 LEU A CA 1
ATOM 696 C C . LEU A 1 91 ? -6.537 1.055 12.370 1.00 98.62 91 LEU A C 1
ATOM 698 O O . LEU A 1 91 ? -7.241 0.256 12.978 1.00 98.62 91 LEU A O 1
ATOM 702 N N . LEU A 1 92 ? -5.820 0.683 11.306 1.00 98.69 92 LEU A N 1
ATOM 703 C CA . LEU A 1 92 ? -5.852 -0.686 10.792 1.00 98.69 92 LEU A CA 1
ATOM 704 C C . LEU A 1 92 ? -5.391 -1.722 11.829 1.00 98.69 92 LEU A C 1
ATOM 706 O O . LEU A 1 92 ? -5.987 -2.795 11.905 1.00 98.69 92 LEU A O 1
ATOM 710 N N . GLU A 1 93 ? -4.428 -1.381 12.696 1.00 97.88 93 GLU A N 1
ATOM 711 C CA . GLU A 1 93 ? -4.022 -2.254 13.808 1.00 97.88 93 GLU A CA 1
ATOM 712 C C . GLU A 1 93 ? -5.156 -2.432 14.822 1.00 97.88 93 GLU A C 1
ATOM 714 O O . GLU A 1 93 ? -5.425 -3.547 15.268 1.00 97.88 93 GLU A O 1
ATOM 719 N N . LYS A 1 94 ? -5.861 -1.341 15.151 1.00 98.12 94 LYS A N 1
ATOM 720 C CA . LYS A 1 94 ? -6.995 -1.354 16.087 1.00 98.12 94 LYS A CA 1
ATOM 721 C C . LYS A 1 94 ? -8.114 -2.279 15.604 1.00 98.12 94 LYS A C 1
ATOM 723 O O . LYS A 1 94 ? -8.725 -2.963 16.421 1.00 98.12 94 LYS A O 1
ATOM 728 N N . TYR A 1 95 ? -8.380 -2.290 14.300 1.00 98.44 95 TYR A N 1
ATOM 729 C CA . TYR A 1 95 ? -9.467 -3.065 13.696 1.00 98.44 95 TYR A CA 1
ATOM 730 C C . TYR A 1 95 ? -9.014 -4.402 13.088 1.00 98.44 95 TYR A C 1
ATOM 732 O O . TYR A 1 95 ? -9.835 -5.107 12.507 1.00 98.44 95 TYR A O 1
ATOM 740 N N . ASN A 1 96 ? -7.737 -4.781 13.244 1.00 97.62 96 ASN A N 1
ATOM 741 C CA . ASN A 1 96 ? -7.158 -6.017 12.704 1.00 97.62 96 ASN A CA 1
ATOM 742 C C . ASN A 1 96 ? -7.395 -6.187 11.186 1.00 97.62 96 ASN A C 1
ATOM 744 O O . ASN A 1 96 ? -7.790 -7.251 10.704 1.00 97.62 96 ASN A O 1
ATOM 748 N N . LEU A 1 97 ? -7.179 -5.108 10.432 1.00 98.50 97 LEU A N 1
ATOM 749 C CA . LEU A 1 97 ? -7.348 -5.052 8.980 1.00 98.50 97 LEU A CA 1
ATOM 750 C C . LEU A 1 97 ? -5.982 -5.032 8.293 1.00 98.50 97 LEU A C 1
ATOM 752 O O . LEU A 1 97 ? -5.078 -4.340 8.747 1.00 98.50 97 LEU A O 1
ATOM 756 N N . SER A 1 98 ? -5.822 -5.738 7.169 1.00 98.50 98 SER A N 1
ATOM 757 C CA . SER A 1 98 ? -4.624 -5.593 6.331 1.00 98.50 98 SER A CA 1
ATOM 758 C C . SER A 1 98 ? -4.628 -4.268 5.562 1.00 98.50 98 SER A C 1
ATOM 760 O O . SER A 1 98 ? -5.687 -3.704 5.283 1.00 98.50 98 SER A O 1
ATOM 762 N N . TYR A 1 99 ? -3.454 -3.809 5.132 1.00 98.62 99 TYR A N 1
ATOM 763 C CA . TYR A 1 99 ? -3.318 -2.655 4.247 1.00 98.62 99 TYR A CA 1
ATOM 764 C C . TYR A 1 99 ? -2.910 -3.086 2.839 1.00 98.62 99 TYR A C 1
ATOM 766 O O . TYR A 1 99 ? -1.845 -3.665 2.645 1.00 98.62 99 TYR A O 1
ATOM 774 N N . ASP A 1 100 ? -3.727 -2.771 1.841 1.00 97.69 100 ASP A N 1
ATOM 775 C CA . ASP A 1 100 ? -3.392 -2.944 0.429 1.00 97.69 100 ASP A CA 1
ATOM 776 C C . ASP A 1 100 ? -2.644 -1.694 -0.078 1.00 97.69 100 ASP A C 1
ATOM 778 O O . ASP A 1 100 ? -3.245 -0.677 -0.432 1.00 97.69 100 ASP A O 1
ATOM 782 N N . LEU A 1 101 ? -1.310 -1.769 -0.104 1.00 97.50 101 LEU A N 1
ATOM 783 C CA . LEU A 1 101 ? -0.429 -0.679 -0.520 1.00 97.50 101 LEU A CA 1
ATOM 784 C C . LEU A 1 101 ? -0.344 -0.611 -2.048 1.00 97.50 101 LEU A C 1
ATOM 786 O O . LEU A 1 101 ? 0.267 -1.467 -2.694 1.00 97.50 101 LEU A O 1
ATOM 790 N N . ARG A 1 102 ? -0.897 0.459 -2.626 1.00 95.50 102 ARG A N 1
ATOM 791 C CA . ARG A 1 102 ? -0.816 0.756 -4.062 1.00 95.50 102 ARG A CA 1
ATOM 792 C C . ARG A 1 102 ? -0.151 2.109 -4.301 1.00 95.50 102 ARG A C 1
ATOM 794 O O . ARG A 1 102 ? -0.818 3.140 -4.274 1.00 95.50 102 ARG A O 1
ATOM 801 N N . VAL A 1 103 ? 1.147 2.091 -4.598 1.00 96.94 103 VAL A N 1
ATOM 802 C CA . VAL A 1 103 ? 1.947 3.278 -4.950 1.00 96.94 103 VAL A CA 1
ATOM 803 C C . VAL A 1 103 ? 2.909 2.962 -6.096 1.00 96.94 103 VAL A C 1
ATOM 805 O O . VAL A 1 103 ? 3.334 1.813 -6.201 1.00 96.94 103 VAL A O 1
ATOM 808 N N . PRO A 1 104 ? 3.282 3.940 -6.944 1.00 96.62 104 PRO A N 1
ATOM 809 C CA . PRO A 1 104 ? 4.349 3.759 -7.923 1.00 96.62 104 PRO A CA 1
ATOM 810 C C . PRO A 1 104 ? 5.665 3.311 -7.281 1.00 96.62 104 PRO A C 1
ATOM 812 O O . PRO A 1 104 ? 5.961 3.670 -6.140 1.00 96.62 104 PRO A O 1
ATOM 815 N N . VAL A 1 105 ? 6.497 2.609 -8.052 1.00 96.69 105 VAL A N 1
ATOM 816 C CA . VAL A 1 105 ? 7.768 2.031 -7.584 1.00 96.69 105 VAL A CA 1
ATOM 817 C C . VAL A 1 105 ? 8.683 3.032 -6.864 1.00 96.69 105 VAL A C 1
ATOM 819 O O . VAL A 1 105 ? 9.309 2.697 -5.861 1.00 96.69 105 VAL A O 1
ATOM 822 N N . TRP A 1 106 ? 8.716 4.295 -7.302 1.00 95.75 106 TRP A N 1
ATOM 823 C CA . TRP A 1 106 ? 9.547 5.338 -6.689 1.00 95.75 106 TRP A CA 1
ATOM 824 C C . TRP A 1 106 ? 9.094 5.776 -5.289 1.00 95.75 106 TRP A C 1
ATOM 826 O O . TRP A 1 106 ? 9.861 6.438 -4.596 1.00 95.75 106 TRP A O 1
ATOM 836 N N . HIS A 1 107 ? 7.894 5.388 -4.856 1.00 97.06 107 HIS A N 1
ATOM 837 C CA . HIS A 1 107 ? 7.393 5.607 -3.498 1.00 97.06 107 HIS A CA 1
ATOM 838 C C . HIS A 1 107 ? 7.526 4.363 -2.601 1.00 97.06 107 HIS A C 1
ATOM 840 O O . HIS A 1 107 ? 7.297 4.453 -1.402 1.00 97.06 107 HIS A O 1
ATOM 846 N N . LEU A 1 108 ? 7.929 3.196 -3.117 1.00 96.38 108 LEU A N 1
ATOM 847 C CA . LEU A 1 108 ? 8.021 1.982 -2.291 1.00 96.38 108 LEU A CA 1
ATOM 848 C C . LEU A 1 108 ? 9.107 2.068 -1.208 1.00 96.38 108 LEU A C 1
ATOM 850 O O . LEU A 1 108 ? 8.890 1.596 -0.099 1.00 96.38 108 LEU A O 1
ATOM 854 N N . LYS A 1 109 ? 10.243 2.730 -1.468 1.00 95.19 109 LYS A N 1
ATOM 855 C CA . LYS A 1 109 ? 11.249 2.971 -0.414 1.00 95.19 109 LYS A CA 1
ATOM 856 C C . LYS A 1 109 ? 10.716 3.893 0.692 1.00 95.19 109 LYS A C 1
ATOM 858 O O . LYS A 1 109 ? 11.028 3.680 1.856 1.00 95.19 109 LYS A O 1
ATOM 863 N N . GLU A 1 110 ? 9.885 4.877 0.345 1.00 94.50 110 GLU A N 1
ATOM 864 C CA . GLU A 1 110 ? 9.175 5.728 1.317 1.00 94.50 110 GLU A CA 1
ATOM 865 C C . GLU A 1 110 ? 8.151 4.910 2.124 1.00 94.50 110 GLU A C 1
ATOM 867 O O . GLU A 1 110 ? 7.985 5.116 3.326 1.00 94.50 110 GLU A O 1
ATOM 872 N N . ALA A 1 111 ? 7.517 3.917 1.492 1.00 97.50 111 ALA A N 1
ATOM 873 C CA . ALA A 1 111 ? 6.534 3.053 2.138 1.00 97.50 111 ALA A CA 1
ATOM 874 C C . ALA A 1 111 ? 7.115 2.149 3.247 1.00 97.50 111 ALA A C 1
ATOM 876 O O . ALA A 1 111 ? 6.361 1.632 4.074 1.00 97.50 111 ALA A O 1
ATOM 877 N N . VAL A 1 112 ? 8.441 2.001 3.336 1.00 97.44 112 VAL A N 1
ATOM 878 C CA . VAL A 1 112 ? 9.096 1.326 4.469 1.00 97.44 112 VAL A CA 1
ATOM 879 C C . VAL A 1 112 ? 8.763 2.031 5.788 1.00 97.44 112 VAL A C 1
ATOM 881 O O . VAL A 1 112 ? 8.479 1.375 6.789 1.00 97.44 112 VAL A O 1
ATOM 884 N N . GLU A 1 113 ? 8.729 3.369 5.802 1.00 96.56 113 GLU A N 1
ATOM 885 C CA . GLU A 1 113 ? 8.421 4.124 7.022 1.00 96.56 113 GLU A CA 1
ATOM 886 C C . GLU A 1 113 ? 7.006 3.852 7.526 1.00 96.56 113 GLU A C 1
ATOM 888 O O . GLU A 1 113 ? 6.807 3.632 8.722 1.00 96.56 113 GLU A O 1
ATOM 893 N N . ILE A 1 114 ? 6.022 3.844 6.623 1.00 97.31 114 ILE A N 1
ATOM 894 C CA . ILE A 1 114 ? 4.634 3.579 7.009 1.00 97.31 114 ILE A CA 1
ATOM 895 C C . ILE A 1 114 ? 4.425 2.107 7.347 1.00 97.31 114 ILE A C 1
ATOM 897 O O . ILE A 1 114 ? 3.637 1.810 8.229 1.00 97.31 114 ILE A O 1
ATOM 901 N N . THR A 1 115 ? 5.187 1.190 6.752 1.00 98.06 115 THR A N 1
ATOM 902 C CA . THR A 1 115 ? 5.133 -0.238 7.101 1.00 98.06 115 THR A CA 1
ATOM 903 C C . THR A 1 115 ? 5.602 -0.478 8.537 1.00 98.06 115 THR A C 1
ATOM 905 O O . THR A 1 115 ? 4.935 -1.175 9.302 1.00 98.06 115 THR A O 1
ATOM 908 N N . ARG A 1 116 ? 6.685 0.194 8.948 1.00 97.44 116 ARG A N 1
ATOM 909 C CA . ARG A 1 116 ? 7.190 0.182 10.334 1.00 97.44 116 ARG A CA 1
ATOM 910 C C . ARG A 1 116 ? 6.277 0.898 11.326 1.00 97.44 116 ARG A C 1
ATOM 912 O O . ARG A 1 116 ? 6.379 0.660 12.527 1.00 97.44 116 ARG A O 1
ATOM 919 N N . LEU A 1 117 ? 5.411 1.789 10.845 1.00 97.50 117 LEU A N 1
ATOM 920 C CA . LEU A 1 117 ? 4.452 2.523 11.670 1.00 97.50 117 LEU A CA 1
ATOM 921 C C . LEU A 1 117 ? 3.296 1.640 12.167 1.00 97.50 117 LEU A C 1
ATOM 923 O O . LEU A 1 117 ? 2.679 1.988 13.174 1.00 97.50 117 LEU A O 1
ATOM 927 N N . ILE A 1 118 ? 3.018 0.543 11.457 1.00 97.94 118 ILE A N 1
ATOM 928 C CA . ILE A 1 118 ? 1.921 -0.403 11.706 1.00 97.94 118 ILE A CA 1
ATOM 929 C C . ILE A 1 118 ? 2.438 -1.855 11.752 1.00 97.94 118 ILE A C 1
ATOM 931 O O . ILE A 1 118 ? 2.025 -2.686 10.939 1.00 97.94 118 ILE A O 1
ATOM 935 N N . PRO A 1 119 ? 3.363 -2.189 12.672 1.00 97.06 119 PRO A N 1
ATOM 936 C CA . PRO A 1 119 ? 4.051 -3.482 12.689 1.00 97.06 119 PRO A CA 1
ATOM 937 C C . PRO A 1 119 ? 3.125 -4.696 12.868 1.00 97.06 119 PRO A C 1
ATOM 939 O O . PRO A 1 119 ? 3.521 -5.804 12.515 1.00 97.06 119 PRO A O 1
ATOM 942 N N . GLN A 1 120 ? 1.913 -4.518 13.406 1.00 96.56 120 GLN A N 1
ATOM 943 C CA . GLN A 1 120 ? 0.926 -5.596 13.565 1.00 96.56 120 GLN A CA 1
ATOM 944 C C . GLN A 1 120 ? -0.016 -5.734 12.362 1.00 96.56 120 GLN A C 1
ATOM 946 O O . GLN A 1 120 ? -0.787 -6.689 12.280 1.00 96.56 120 GLN A O 1
ATOM 951 N N . THR A 1 121 ? 0.030 -4.795 11.417 1.00 97.81 121 THR A N 1
ATOM 952 C CA . THR A 1 121 ? -0.780 -4.834 10.197 1.00 97.81 121 THR A CA 1
ATOM 953 C C . THR A 1 121 ? 0.003 -5.497 9.075 1.00 97.81 121 THR A C 1
ATOM 955 O O . THR A 1 121 ? 1.113 -5.077 8.759 1.00 97.81 121 THR A O 1
ATOM 958 N N . THR A 1 122 ? -0.592 -6.491 8.412 1.00 97.56 122 THR A N 1
ATOM 959 C CA . THR A 1 122 ? -0.035 -7.014 7.156 1.00 97.56 122 THR A CA 1
ATOM 960 C C . THR A 1 122 ? -0.140 -5.953 6.062 1.00 97.56 122 THR A C 1
ATOM 962 O O . THR A 1 122 ? -1.247 -5.541 5.709 1.00 97.56 122 THR A O 1
ATOM 965 N N . VAL A 1 123 ? 0.995 -5.544 5.501 1.00 97.88 123 VAL A N 1
ATOM 966 C CA . VAL A 1 123 ? 1.090 -4.624 4.365 1.00 97.88 123 VAL A CA 1
ATOM 967 C C . VAL A 1 123 ? 1.265 -5.428 3.083 1.00 97.88 123 VAL A C 1
ATOM 969 O O . VAL A 1 123 ? 2.189 -6.223 2.946 1.00 97.88 123 VAL A O 1
ATOM 972 N N . ILE A 1 124 ? 0.366 -5.227 2.126 1.00 97.19 124 ILE A N 1
ATOM 973 C CA . ILE A 1 124 ? 0.291 -5.999 0.891 1.00 97.19 124 ILE A CA 1
ATOM 974 C C . ILE A 1 124 ? 0.651 -5.103 -0.292 1.00 97.19 124 ILE A C 1
ATOM 976 O O . ILE A 1 124 ? -0.172 -4.310 -0.756 1.00 97.19 124 ILE A O 1
ATOM 980 N N . ILE A 1 125 ? 1.862 -5.257 -0.826 1.00 97.06 125 ILE A N 1
ATOM 981 C CA . ILE A 1 125 ? 2.293 -4.564 -2.044 1.00 97.06 125 ILE A CA 1
ATOM 982 C C . ILE A 1 125 ? 1.419 -5.035 -3.206 1.00 97.06 125 ILE A C 1
ATOM 984 O O . ILE A 1 125 ? 1.389 -6.218 -3.558 1.00 97.06 125 ILE A O 1
ATOM 988 N N . ASN A 1 126 ? 0.697 -4.103 -3.815 1.00 94.94 126 ASN A N 1
ATOM 989 C CA . ASN A 1 126 ? -0.115 -4.369 -4.993 1.00 94.94 126 ASN A CA 1
ATOM 990 C C . ASN A 1 126 ? 0.756 -4.489 -6.252 1.00 94.94 126 ASN A C 1
ATOM 992 O O . ASN A 1 126 ? 1.820 -3.878 -6.356 1.00 94.94 126 ASN A O 1
ATOM 996 N N . HIS A 1 127 ? 0.262 -5.247 -7.234 1.00 95.00 127 HIS A N 1
ATOM 997 C CA . HIS A 1 127 ? 0.730 -5.174 -8.625 1.00 95.00 127 HIS A CA 1
ATOM 998 C C . HIS A 1 127 ? 2.232 -5.391 -8.810 1.00 95.00 127 HIS A C 1
ATOM 1000 O O . HIS A 1 127 ? 2.882 -4.731 -9.620 1.00 95.00 127 HIS A O 1
ATOM 1006 N N . THR A 1 128 ? 2.794 -6.286 -7.992 1.00 95.88 128 THR A N 1
ATOM 1007 C CA . THR A 1 128 ? 4.221 -6.623 -8.010 1.00 95.88 128 THR A CA 1
ATOM 1008 C C . THR A 1 128 ? 5.110 -5.387 -7.839 1.00 95.88 128 THR A C 1
ATOM 1010 O O . THR A 1 128 ? 6.221 -5.350 -8.342 1.00 95.88 128 THR A O 1
ATOM 1013 N N . GLY A 1 129 ? 4.627 -4.339 -7.164 1.00 96.12 129 GLY A N 1
ATOM 1014 C CA . GLY A 1 129 ? 5.372 -3.092 -6.985 1.00 96.12 129 GLY A CA 1
ATOM 1015 C C . GLY A 1 129 ? 5.501 -2.239 -8.251 1.00 96.12 129 GLY A C 1
ATOM 1016 O O . GLY A 1 129 ? 6.397 -1.402 -8.322 1.00 96.12 129 GLY A O 1
ATOM 1017 N N . PHE A 1 130 ? 4.629 -2.449 -9.243 1.00 95.56 130 PHE A N 1
ATOM 1018 C CA . PHE A 1 130 ? 4.568 -1.698 -10.499 1.00 95.56 130 PHE A CA 1
ATOM 1019 C C . PHE A 1 130 ? 5.911 -1.541 -11.226 1.00 95.56 130 PHE A C 1
ATOM 1021 O O . PHE A 1 130 ? 6.418 -0.424 -11.380 1.00 95.56 130 PHE A O 1
ATOM 1028 N N . PRO A 1 131 ? 6.483 -2.636 -11.742 1.00 95.62 131 PRO A N 1
ATOM 1029 C CA . PRO A 1 131 ? 7.719 -2.586 -12.513 1.00 95.62 131 PRO A CA 1
ATOM 1030 C C . PRO A 1 131 ? 7.482 -2.041 -13.940 1.00 95.62 131 PRO A C 1
ATOM 1032 O O . PRO A 1 131 ? 7.792 -2.691 -14.926 1.00 95.62 131 PRO A O 1
ATOM 1035 N N . TRP A 1 132 ? 6.875 -0.861 -14.089 1.00 94.06 132 TRP A N 1
ATOM 1036 C CA . TRP A 1 132 ? 6.452 -0.327 -15.391 1.00 94.06 132 TRP A CA 1
ATOM 1037 C C . TRP A 1 132 ? 7.616 0.006 -16.329 1.00 94.06 132 TRP A C 1
ATOM 1039 O O . TRP A 1 132 ? 7.516 -0.215 -17.534 1.00 94.06 132 TRP A O 1
ATOM 1049 N N . ASP A 1 133 ? 8.709 0.545 -15.789 1.00 94.62 133 ASP A N 1
ATOM 1050 C CA . ASP A 1 133 ? 9.909 0.848 -16.565 1.00 94.62 133 ASP A CA 1
ATOM 1051 C C . ASP A 1 133 ? 10.780 -0.409 -16.685 1.00 94.62 133 ASP A C 1
ATOM 1053 O O . ASP A 1 133 ? 11.474 -0.797 -15.745 1.00 94.62 133 ASP A O 1
ATOM 1057 N N . ARG A 1 134 ? 10.727 -1.044 -17.862 1.00 94.44 134 ARG A N 1
ATOM 1058 C CA . ARG A 1 134 ? 11.490 -2.260 -18.189 1.00 94.44 134 ARG A CA 1
ATOM 1059 C C . ARG A 1 134 ? 12.936 -1.997 -18.611 1.00 94.44 134 ARG A C 1
ATOM 1061 O O . ARG A 1 134 ? 13.640 -2.939 -18.966 1.00 94.44 134 ARG A O 1
ATOM 1068 N N . SER A 1 135 ? 13.399 -0.746 -18.599 1.00 95.81 135 SER A N 1
ATOM 1069 C CA . SER A 1 135 ? 14.816 -0.453 -18.816 1.00 95.81 135 SER A CA 1
ATOM 1070 C C . SER A 1 135 ? 15.672 -1.022 -17.680 1.00 95.81 135 SER A C 1
ATOM 1072 O O . SER A 1 135 ? 15.189 -1.279 -16.576 1.00 95.81 135 SER A O 1
ATOM 1074 N N . THR A 1 136 ? 16.979 -1.168 -17.909 1.00 96.75 136 THR A N 1
ATOM 1075 C CA . THR A 1 136 ? 17.923 -1.587 -16.859 1.00 96.75 136 THR A CA 1
ATOM 1076 C C . THR A 1 136 ? 17.836 -0.692 -15.619 1.00 96.75 136 THR A C 1
ATOM 1078 O O . THR A 1 136 ? 17.856 -1.190 -14.494 1.00 96.75 136 THR A O 1
ATOM 1081 N N . THR A 1 137 ? 17.703 0.624 -15.809 1.00 97.00 137 THR A N 1
ATOM 1082 C CA . THR A 1 137 ? 17.561 1.596 -14.716 1.00 97.00 137 THR A CA 1
ATOM 1083 C C . THR A 1 137 ? 16.246 1.410 -13.960 1.00 97.00 137 THR A C 1
ATOM 1085 O O . THR A 1 137 ? 16.261 1.347 -12.730 1.00 97.00 137 THR A O 1
ATOM 1088 N N . GLY A 1 138 ? 15.125 1.264 -14.672 1.00 96.12 138 GLY A N 1
ATOM 1089 C CA . GLY A 1 138 ? 13.806 1.046 -14.072 1.00 96.12 138 GLY A CA 1
ATOM 1090 C C . GLY A 1 138 ? 13.715 -0.258 -13.283 1.00 96.12 138 GLY A C 1
ATOM 1091 O O . GLY A 1 138 ? 13.283 -0.260 -12.130 1.00 96.12 138 GLY A O 1
ATOM 1092 N N . MET A 1 139 ? 14.228 -1.351 -13.848 1.00 96.94 139 MET A N 1
ATOM 1093 C CA . MET A 1 139 ? 14.274 -2.647 -13.168 1.00 96.94 139 MET A CA 1
ATOM 1094 C C . MET A 1 139 ? 15.229 -2.648 -11.967 1.00 96.94 139 MET A C 1
ATOM 1096 O O . MET A 1 139 ? 14.968 -3.338 -10.986 1.00 96.94 139 MET A O 1
ATOM 1100 N N . THR A 1 140 ? 16.302 -1.849 -11.997 1.00 96.94 140 THR A N 1
ATOM 1101 C CA . THR A 1 140 ? 17.187 -1.658 -10.832 1.00 96.94 140 THR A CA 1
ATOM 1102 C C . THR A 1 140 ? 16.464 -0.909 -9.714 1.00 96.94 140 THR A C 1
ATOM 1104 O O . THR A 1 140 ? 16.473 -1.360 -8.572 1.00 96.94 140 THR A O 1
ATOM 1107 N N . LEU A 1 141 ? 15.764 0.185 -10.042 1.00 96.62 141 LEU A N 1
ATOM 1108 C CA . LEU A 1 141 ? 14.938 0.920 -9.082 1.00 96.62 141 LEU A CA 1
ATOM 1109 C C . LEU A 1 141 ? 13.878 0.014 -8.442 1.00 96.62 141 LEU A C 1
ATOM 1111 O O . LEU A 1 141 ? 13.685 0.056 -7.226 1.00 96.62 141 LEU A O 1
ATOM 1115 N N . TRP A 1 142 ? 13.207 -0.800 -9.257 1.00 97.31 142 TRP A N 1
ATOM 1116 C CA . TRP A 1 142 ? 12.206 -1.751 -8.793 1.00 97.31 142 TRP A CA 1
ATOM 1117 C C . TRP A 1 142 ? 12.786 -2.807 -7.859 1.00 97.31 142 TRP A C 1
ATOM 1119 O O . TRP A 1 142 ? 12.274 -2.961 -6.752 1.00 97.31 142 TRP A O 1
ATOM 1129 N N . ARG A 1 143 ? 13.879 -3.468 -8.250 1.00 96.25 143 ARG A N 1
ATOM 1130 C CA . ARG A 1 143 ? 14.545 -4.480 -7.422 1.00 96.25 143 ARG A CA 1
ATOM 1131 C C . ARG A 1 143 ? 14.949 -3.915 -6.065 1.00 96.25 143 ARG A C 1
ATOM 1133 O O . ARG A 1 143 ? 14.613 -4.491 -5.035 1.00 96.25 143 ARG A O 1
ATOM 1140 N N . ASP A 1 144 ? 15.602 -2.755 -6.053 1.00 96.31 144 ASP A N 1
ATOM 1141 C CA . ASP A 1 144 ? 16.034 -2.116 -4.810 1.00 96.31 144 ASP A CA 1
ATOM 1142 C C . ASP A 1 144 ? 14.856 -1.781 -3.887 1.00 96.31 144 ASP A C 1
ATOM 1144 O O . ASP A 1 144 ? 14.958 -1.870 -2.664 1.00 96.31 144 ASP A O 1
ATOM 1148 N N . ALA A 1 145 ? 13.745 -1.326 -4.467 1.00 96.88 145 ALA A N 1
ATOM 1149 C CA . ALA A 1 145 ? 12.553 -0.961 -3.721 1.00 96.88 145 ALA A CA 1
ATOM 1150 C C . ALA A 1 145 ? 11.809 -2.190 -3.177 1.00 96.88 145 ALA A C 1
ATOM 1152 O O . ALA A 1 145 ? 11.395 -2.191 -2.018 1.00 96.88 145 ALA A O 1
ATOM 1153 N N . MET A 1 146 ? 11.687 -3.245 -3.986 1.00 96.44 146 MET A N 1
ATOM 1154 C CA . MET A 1 146 ? 11.114 -4.523 -3.567 1.00 96.44 146 MET A CA 1
ATOM 1155 C C . MET A 1 146 ? 11.945 -5.167 -2.460 1.00 96.44 146 MET A C 1
ATOM 1157 O O . MET A 1 146 ? 11.374 -5.604 -1.466 1.00 96.44 146 MET A O 1
ATOM 1161 N N . GLN A 1 147 ? 13.277 -5.149 -2.571 1.00 94.94 147 GLN A N 1
ATOM 1162 C CA . GLN A 1 147 ? 14.163 -5.668 -1.528 1.00 94.94 147 GLN A CA 1
ATOM 1163 C C . GLN A 1 147 ? 14.030 -4.882 -0.219 1.00 94.94 147 GLN A C 1
ATOM 1165 O O . GLN A 1 147 ? 13.996 -5.474 0.858 1.00 94.94 147 GLN A O 1
ATOM 1170 N N . ALA A 1 148 ? 13.934 -3.549 -0.295 1.00 95.56 148 ALA A N 1
ATOM 1171 C CA . ALA A 1 148 ? 13.728 -2.717 0.887 1.00 95.56 148 ALA A CA 1
ATOM 1172 C C . ALA A 1 148 ? 12.424 -3.075 1.617 1.00 95.56 148 ALA A C 1
ATOM 1174 O O . ALA A 1 148 ? 12.424 -3.174 2.839 1.00 95.56 148 ALA A O 1
ATOM 1175 N N . MET A 1 149 ? 11.343 -3.312 0.872 1.00 95.88 149 MET A N 1
ATOM 1176 C CA . MET A 1 149 ? 10.058 -3.712 1.443 1.00 95.88 149 MET A CA 1
ATOM 1177 C C . MET A 1 149 ? 10.045 -5.161 1.950 1.00 95.88 149 MET A C 1
ATOM 1179 O O . MET A 1 149 ? 9.433 -5.429 2.981 1.00 95.88 149 MET A O 1
ATOM 1183 N N . ALA A 1 150 ? 10.721 -6.087 1.262 1.00 93.38 150 ALA A N 1
ATOM 1184 C CA . ALA A 1 150 ? 10.828 -7.489 1.673 1.00 93.38 150 ALA A CA 1
ATOM 1185 C C . ALA A 1 150 ? 11.528 -7.641 3.034 1.00 93.38 150 ALA A C 1
ATOM 1187 O O . ALA A 1 150 ? 11.175 -8.506 3.827 1.00 93.38 150 ALA A O 1
ATOM 1188 N N . ASN A 1 151 ? 12.467 -6.746 3.354 1.00 93.00 151 ASN A N 1
ATOM 1189 C CA . ASN A 1 151 ? 13.128 -6.729 4.661 1.00 93.00 151 ASN A CA 1
ATOM 1190 C C . ASN A 1 151 ? 12.185 -6.387 5.833 1.00 93.00 151 ASN A C 1
ATOM 1192 O O . ASN A 1 151 ? 12.575 -6.567 6.988 1.00 93.00 151 ASN A O 1
ATOM 1196 N N . GLU A 1 152 ? 10.971 -5.896 5.570 1.00 94.69 152 GLU A N 1
ATOM 1197 C CA . GLU A 1 152 ? 9.989 -5.596 6.610 1.00 94.69 152 GLU A CA 1
ATOM 1198 C C . GLU A 1 152 ? 9.105 -6.831 6.896 1.00 94.69 152 GLU A C 1
ATOM 1200 O O . GLU A 1 152 ? 8.459 -7.359 5.987 1.00 94.69 152 GLU A O 1
ATOM 1205 N N . PRO A 1 153 ? 9.030 -7.306 8.154 1.00 91.88 153 PRO A N 1
ATOM 1206 C CA . PRO A 1 153 ? 8.479 -8.626 8.491 1.00 91.88 153 PRO A CA 1
ATOM 1207 C C . PRO A 1 153 ? 6.961 -8.753 8.304 1.00 91.88 153 PRO A C 1
ATOM 1209 O O . PRO A 1 153 ? 6.438 -9.862 8.242 1.00 91.88 153 PRO A O 1
ATOM 1212 N N . ASN A 1 154 ? 6.245 -7.632 8.240 1.00 94.88 154 ASN A N 1
ATOM 1213 C CA . ASN A 1 154 ? 4.802 -7.568 8.025 1.00 94.88 154 ASN A CA 1
ATOM 1214 C C . ASN A 1 154 ? 4.426 -7.306 6.556 1.00 94.88 154 ASN A C 1
ATOM 1216 O O . ASN A 1 154 ? 3.259 -7.032 6.272 1.00 94.88 154 ASN A O 1
ATOM 1220 N N . THR A 1 155 ? 5.377 -7.405 5.624 1.00 95.19 155 THR A N 1
ATOM 1221 C CA . THR A 1 155 ? 5.143 -7.188 4.193 1.00 95.19 155 THR A CA 1
ATOM 1222 C C . THR A 1 155 ? 4.872 -8.488 3.444 1.00 95.19 155 THR A C 1
ATOM 1224 O O . THR A 1 155 ? 5.533 -9.504 3.646 1.00 95.19 155 THR A O 1
ATOM 1227 N N . VAL A 1 156 ? 3.930 -8.434 2.504 1.00 94.94 156 VAL A N 1
ATOM 1228 C CA . VAL A 1 156 ? 3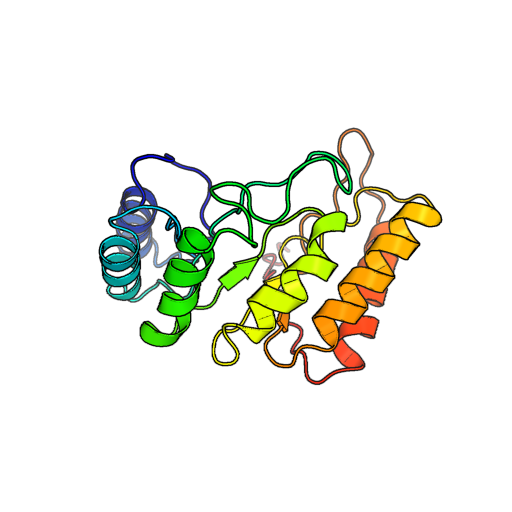.699 -9.461 1.480 1.00 94.94 156 VAL A CA 1
ATOM 1229 C C . VAL A 1 156 ? 3.471 -8.796 0.118 1.00 94.94 156 VAL A C 1
ATOM 1231 O O . VAL A 1 156 ? 3.143 -7.612 0.043 1.00 94.94 156 VAL A O 1
ATOM 1234 N N . VAL A 1 157 ? 3.602 -9.542 -0.980 1.00 94.44 157 VAL A N 1
ATOM 1235 C CA . VAL A 1 157 ? 3.401 -9.024 -2.347 1.00 94.44 157 VAL A CA 1
ATOM 1236 C C . VAL A 1 157 ? 2.315 -9.792 -3.105 1.00 94.44 157 VAL A C 1
ATOM 1238 O O . VAL A 1 157 ? 2.251 -11.021 -3.060 1.00 94.44 157 VAL A O 1
ATOM 1241 N N . LYS A 1 158 ? 1.470 -9.065 -3.849 1.00 93.56 158 LYS A N 1
ATOM 1242 C CA . LYS A 1 158 ? 0.563 -9.622 -4.865 1.00 93.56 158 LYS A CA 1
ATOM 1243 C C . LYS A 1 158 ? 1.267 -9.678 -6.218 1.00 93.56 158 LYS A C 1
ATOM 1245 O O . LYS A 1 158 ? 1.612 -8.643 -6.787 1.00 93.56 158 LYS A O 1
ATOM 1250 N N . LEU A 1 159 ? 1.401 -10.878 -6.775 1.00 93.88 159 LEU A N 1
ATOM 1251 C CA . LEU A 1 159 ? 1.917 -11.111 -8.128 1.00 93.88 159 LEU A CA 1
ATOM 1252 C C . LEU A 1 159 ? 0.822 -10.820 -9.170 1.00 93.88 159 LEU A C 1
ATOM 1254 O O . LEU A 1 159 ? 0.065 -11.716 -9.523 1.00 93.88 159 LEU A O 1
ATOM 1258 N N . SER A 1 160 ? 0.661 -9.560 -9.586 1.00 91.81 160 SER A N 1
ATOM 1259 C CA . SER A 1 160 ? -0.485 -9.087 -10.391 1.00 91.81 160 SER A CA 1
ATOM 1260 C C . SER A 1 160 ? -0.116 -7.916 -11.302 1.00 91.81 160 SER A C 1
ATOM 1262 O O . SER A 1 160 ? 0.923 -7.303 -11.105 1.00 91.81 160 SER A O 1
ATOM 1264 N N . GLU A 1 161 ? -0.993 -7.584 -12.261 1.00 91.00 161 GLU A N 1
ATOM 1265 C CA . GLU A 1 161 ? -0.882 -6.397 -13.137 1.00 91.00 161 GLU A CA 1
ATOM 1266 C C . GLU A 1 161 ? 0.507 -6.205 -13.777 1.00 91.00 161 GLU A C 1
ATOM 1268 O O . GLU A 1 161 ? 1.087 -5.125 -13.778 1.00 91.00 161 GLU A O 1
ATOM 1273 N N . LEU A 1 162 ? 1.034 -7.274 -14.375 1.00 93.00 162 LEU A N 1
ATOM 1274 C CA . LEU A 1 162 ? 2.327 -7.256 -15.070 1.00 93.00 162 LEU A CA 1
ATOM 1275 C C . LEU A 1 162 ? 2.260 -6.634 -16.480 1.00 93.00 162 LEU A C 1
ATOM 1277 O O . LEU A 1 162 ? 3.287 -6.447 -17.132 1.00 93.00 162 LEU A O 1
ATOM 1281 N N . GLY A 1 163 ? 1.050 -6.329 -16.959 1.00 92.56 163 GLY A N 1
ATOM 1282 C CA . GLY A 1 163 ? 0.823 -5.704 -18.257 1.00 92.56 163 GLY A CA 1
ATOM 1283 C C . GLY A 1 163 ? 1.381 -4.283 -18.322 1.00 92.56 163 GLY A C 1
ATOM 1284 O O . GLY A 1 163 ? 1.340 -3.531 -17.350 1.00 92.56 163 GLY A O 1
ATOM 1285 N N . LEU A 1 164 ? 1.877 -3.910 -19.498 1.00 93.12 164 LEU A N 1
ATOM 1286 C CA . LEU A 1 164 ? 2.392 -2.577 -19.779 1.00 93.12 164 LEU A CA 1
ATOM 1287 C C . LEU A 1 164 ? 1.420 -1.818 -20.677 1.00 93.12 164 LEU A C 1
ATOM 1289 O O . LEU A 1 164 ? 0.784 -2.381 -21.570 1.00 93.12 164 LEU A O 1
ATOM 1293 N N . LYS A 1 165 ? 1.297 -0.514 -20.436 1.00 90.06 165 LYS A N 1
ATOM 1294 C CA . LYS A 1 165 ? 0.443 0.342 -21.253 1.00 90.06 165 LYS A CA 1
ATOM 1295 C C . LYS A 1 165 ? 1.032 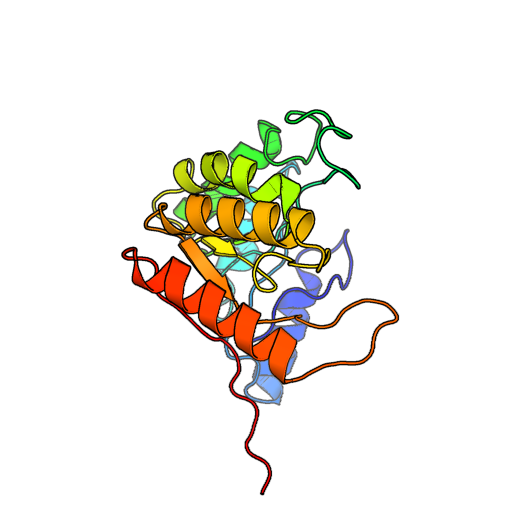0.436 -22.662 1.00 90.06 165 LYS A C 1
ATOM 1297 O O . LYS A 1 165 ? 2.155 0.893 -22.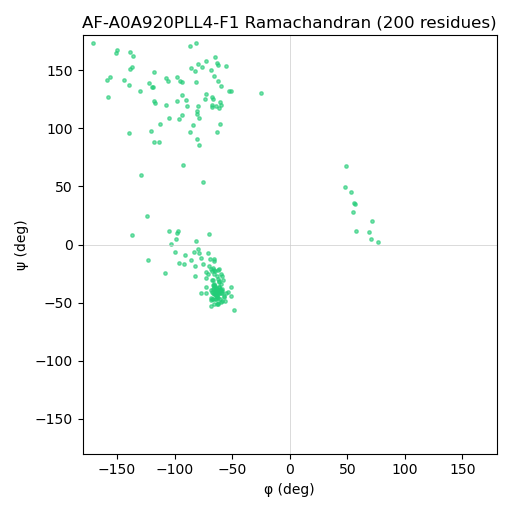815 1.00 90.06 165 LYS A O 1
ATOM 1302 N N . ASN A 1 166 ? 0.226 0.107 -23.670 1.00 92.19 166 ASN A N 1
ATOM 1303 C CA . ASN A 1 166 ? 0.578 0.157 -25.096 1.00 92.19 166 ASN A CA 1
ATOM 1304 C C . ASN A 1 166 ? 1.614 -0.877 -25.571 1.00 92.19 166 ASN A C 1
ATOM 1306 O O . ASN A 1 166 ? 2.057 -0.778 -26.712 1.00 92.19 166 ASN A O 1
ATOM 1310 N N . ASP A 1 167 ? 1.954 -1.871 -24.753 1.00 93.31 167 ASP A N 1
ATOM 1311 C CA . ASP A 1 167 ? 2.884 -2.937 -25.125 1.00 93.31 167 ASP A CA 1
ATOM 1312 C C . ASP A 1 167 ? 2.192 -4.309 -25.097 1.00 93.31 167 ASP A C 1
ATOM 1314 O O . ASP A 1 167 ? 1.276 -4.531 -24.295 1.00 93.31 167 ASP A O 1
ATOM 1318 N N . PRO A 1 168 ? 2.601 -5.256 -25.962 1.00 94.75 168 PRO A N 1
ATOM 1319 C CA . PRO A 1 168 ? 2.072 -6.611 -25.930 1.00 94.75 168 PRO A CA 1
ATOM 1320 C C . PRO A 1 168 ? 2.518 -7.346 -24.663 1.00 94.75 168 PRO A C 1
ATOM 1322 O O . PRO A 1 168 ? 3.618 -7.139 -24.148 1.00 94.75 168 PRO A O 1
ATOM 1325 N N . TRP A 1 169 ? 1.687 -8.274 -24.194 1.00 94.44 169 TRP A N 1
ATOM 1326 C CA . TRP A 1 169 ? 2.055 -9.142 -23.081 1.00 94.44 169 TRP A CA 1
ATOM 1327 C C . TRP A 1 169 ? 3.072 -10.199 -23.532 1.00 94.44 169 TRP A C 1
ATOM 1329 O O . TRP A 1 169 ? 2.817 -10.943 -24.480 1.00 94.44 169 TRP A O 1
ATOM 1339 N N . ARG A 1 170 ? 4.219 -10.271 -22.850 1.00 93.62 170 ARG A N 1
ATOM 1340 C CA . ARG A 1 170 ? 5.325 -11.191 -23.160 1.00 93.62 170 ARG A CA 1
ATOM 1341 C C . ARG A 1 170 ? 5.546 -12.156 -22.002 1.00 93.62 170 ARG A C 1
ATOM 1343 O O . ARG A 1 170 ? 5.771 -11.712 -20.877 1.00 93.62 170 ARG A O 1
ATOM 1350 N N . TYR A 1 171 ? 5.452 -13.457 -22.263 1.00 95.50 171 TYR A N 1
ATOM 1351 C CA . TYR A 1 171 ? 5.499 -14.475 -21.213 1.00 95.50 171 TYR A CA 1
ATOM 1352 C C . TYR A 1 171 ? 6.847 -14.481 -20.490 1.00 95.50 171 TYR A C 1
ATOM 1354 O O . TYR A 1 171 ? 6.884 -14.399 -19.267 1.00 95.50 171 TYR A O 1
ATOM 1362 N N . GLU A 1 172 ? 7.946 -14.535 -21.238 1.00 96.50 172 GLU A N 1
ATOM 1363 C CA . GLU A 1 172 ? 9.294 -14.723 -20.700 1.00 96.50 172 GLU A CA 1
ATOM 1364 C C . GLU A 1 172 ? 9.717 -13.550 -19.814 1.00 96.50 172 GLU A C 1
ATOM 1366 O O . GLU A 1 172 ? 10.232 -13.757 -18.717 1.00 96.50 172 GLU A O 1
ATOM 1371 N N . GLU A 1 173 ? 9.437 -12.321 -20.255 1.00 93.75 173 GLU A N 1
ATOM 1372 C CA . GLU A 1 173 ? 9.734 -11.109 -19.489 1.00 93.75 173 GLU A CA 1
ATOM 1373 C C . GLU A 1 173 ? 8.952 -11.104 -18.170 1.00 93.75 173 GLU A C 1
ATOM 1375 O O . GLU A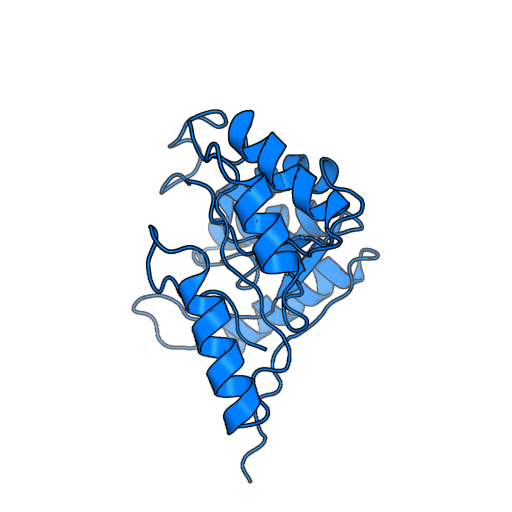 1 173 ? 9.542 -10.987 -17.097 1.00 93.75 173 GLU A O 1
ATOM 1380 N N . ASN A 1 174 ? 7.633 -11.318 -18.230 1.00 95.81 174 ASN A N 1
ATOM 1381 C CA . ASN A 1 174 ? 6.768 -11.325 -17.048 1.00 95.81 174 ASN A CA 1
ATOM 1382 C C . ASN A 1 174 ? 7.070 -12.481 -16.090 1.00 95.81 174 ASN A C 1
ATOM 1384 O O . ASN A 1 174 ? 7.011 -12.294 -14.877 1.00 95.81 174 ASN A O 1
ATOM 1388 N N . CYS A 1 175 ? 7.432 -13.650 -16.619 1.00 95.88 175 CYS A N 1
ATOM 1389 C CA . CYS A 1 175 ? 7.892 -14.783 -15.827 1.00 95.88 175 CYS A CA 1
ATOM 1390 C C . CYS A 1 175 ? 9.160 -14.421 -15.043 1.00 95.88 175 CYS A C 1
ATOM 1392 O O . CYS A 1 175 ? 9.201 -14.636 -13.835 1.00 95.88 175 CYS A O 1
ATOM 1394 N N . ALA A 1 176 ? 10.151 -13.789 -15.684 1.00 95.25 176 ALA A N 1
ATOM 1395 C CA . ALA A 1 176 ? 11.377 -13.363 -15.009 1.00 95.25 176 ALA A CA 1
ATOM 1396 C C . ALA A 1 176 ? 11.097 -12.390 -13.850 1.00 95.25 176 ALA A C 1
ATOM 1398 O O . ALA A 1 176 ? 11.640 -12.558 -12.764 1.00 95.25 176 ALA A O 1
ATOM 1399 N N . ILE A 1 177 ? 10.186 -11.431 -14.043 1.00 96.00 177 ILE A N 1
ATOM 1400 C CA . ILE A 1 177 ? 9.777 -10.480 -12.994 1.00 96.00 177 ILE A CA 1
ATOM 1401 C C . ILE A 1 177 ? 9.093 -11.188 -11.820 1.00 96.00 177 ILE A C 1
ATOM 1403 O O . ILE A 1 177 ? 9.323 -10.837 -10.665 1.00 96.00 177 ILE A O 1
ATOM 1407 N N . VAL A 1 178 ? 8.242 -12.179 -12.103 1.00 95.12 178 VAL A N 1
ATOM 1408 C CA . VAL A 1 178 ? 7.585 -12.980 -11.063 1.00 95.12 178 VAL A CA 1
ATOM 1409 C C . VAL A 1 178 ? 8.611 -13.770 -10.261 1.00 95.12 178 VAL A C 1
ATOM 1411 O O . VAL A 1 178 ? 8.558 -13.736 -9.035 1.00 95.12 178 VAL A O 1
ATOM 1414 N N . MET A 1 179 ? 9.543 -14.443 -10.937 1.00 94.56 179 MET A N 1
ATOM 1415 C CA . MET A 1 179 ? 10.603 -15.204 -10.274 1.00 94.56 179 MET A CA 1
ATOM 1416 C C . MET A 1 179 ? 11.482 -14.295 -9.417 1.00 94.56 179 MET A C 1
ATOM 1418 O O . MET A 1 179 ? 11.748 -14.614 -8.267 1.00 94.56 179 MET A O 1
ATOM 1422 N N . GLU A 1 180 ? 11.834 -13.112 -9.914 1.00 93.75 180 GLU A N 1
ATOM 1423 C CA . GLU A 1 180 ? 12.638 -12.155 -9.157 1.00 93.75 180 GLU A CA 1
ATOM 1424 C C . GLU A 1 180 ? 11.895 -11.608 -7.921 1.00 93.75 180 GLU A C 1
ATOM 1426 O O . GLU A 1 180 ? 12.480 -11.456 -6.850 1.00 93.75 180 GLU A O 1
ATOM 1431 N N . ALA A 1 181 ? 10.583 -11.368 -8.025 1.00 92.75 181 ALA A N 1
ATOM 1432 C CA . ALA A 1 181 ? 9.763 -10.978 -6.877 1.00 92.75 181 ALA A CA 1
ATOM 1433 C C . ALA A 1 181 ? 9.647 -12.098 -5.825 1.00 92.75 181 ALA A C 1
ATOM 1435 O O . ALA A 1 181 ? 9.575 -11.809 -4.625 1.00 92.75 181 ALA A O 1
ATOM 1436 N N . ILE A 1 182 ? 9.625 -13.361 -6.270 1.00 90.00 182 ILE A N 1
ATOM 1437 C CA . ILE A 1 182 ? 9.671 -14.535 -5.391 1.00 90.00 182 ILE A CA 1
ATOM 1438 C C . ILE A 1 182 ? 11.021 -14.585 -4.674 1.00 90.00 182 ILE A C 1
ATOM 1440 O O . ILE A 1 182 ? 11.043 -14.600 -3.447 1.00 90.00 182 ILE A O 1
ATOM 1444 N N . ASP A 1 183 ? 12.124 -14.483 -5.417 1.00 88.50 183 ASP A N 1
ATOM 1445 C CA . ASP A 1 183 ? 13.482 -14.528 -4.869 1.00 88.50 183 ASP A CA 1
ATOM 1446 C C . ASP A 1 183 ? 13.734 -13.422 -3.830 1.00 88.50 183 ASP A C 1
ATOM 1448 O O . ASP A 1 183 ? 14.389 -13.666 -2.817 1.00 88.50 183 ASP A O 1
ATOM 1452 N N . CYS A 1 184 ? 13.205 -12.208 -4.038 1.00 82.44 184 CYS A N 1
ATOM 1453 C CA . CYS A 1 184 ? 13.276 -11.132 -3.042 1.00 82.44 184 CYS A CA 1
ATOM 1454 C C . CYS A 1 184 ? 12.510 -11.470 -1.755 1.00 82.44 184 CYS A C 1
ATOM 1456 O O . CYS A 1 184 ? 12.955 -11.115 -0.664 1.00 82.44 184 CYS A O 1
ATOM 1458 N N . SER A 1 185 ? 11.359 -12.137 -1.877 1.00 71.50 185 SER A N 1
ATOM 1459 C CA . SER A 1 185 ? 10.500 -12.471 -0.736 1.00 71.50 185 SER A CA 1
ATOM 1460 C C . SER A 1 185 ? 11.061 -13.652 0.060 1.00 71.50 185 SER A C 1
ATOM 1462 O O . SER A 1 185 ? 11.118 -13.572 1.283 1.00 71.50 185 SER A O 1
ATOM 1464 N N . ASP A 1 186 ? 11.564 -14.691 -0.616 1.00 67.06 186 ASP A N 1
ATOM 1465 C CA . ASP A 1 186 ? 12.121 -15.908 -0.001 1.00 67.06 186 ASP A CA 1
ATOM 1466 C C . ASP A 1 186 ? 13.406 -15.652 0.807 1.00 67.06 186 ASP A C 1
ATOM 1468 O O . ASP A 1 186 ? 13.749 -16.413 1.713 1.00 67.06 186 ASP A O 1
ATOM 1472 N N . GLN A 1 187 ? 14.111 -14.552 0.530 1.00 59.22 187 GLN A N 1
ATOM 1473 C CA . GLN A 1 187 ? 15.270 -14.107 1.316 1.00 59.22 187 GLN A CA 1
ATOM 1474 C C . GLN A 1 187 ? 14.895 -13.559 2.704 1.00 59.22 187 GLN A C 1
ATOM 1476 O O . GLN A 1 187 ? 15.775 -13.267 3.515 1.00 59.22 187 GLN A O 1
ATOM 1481 N N . THR A 1 188 ? 13.602 -13.405 2.993 1.00 52.59 188 THR A N 1
ATOM 1482 C CA . THR A 1 188 ? 13.076 -12.757 4.197 1.00 52.59 188 THR A CA 1
ATOM 1483 C C . THR A 1 188 ? 11.878 -13.547 4.737 1.00 52.59 188 THR A C 1
ATOM 1485 O O . THR A 1 188 ? 11.326 -14.401 4.056 1.00 52.59 188 THR A O 1
ATOM 1488 N N . ALA A 1 189 ? 11.434 -13.301 5.972 1.00 48.47 189 ALA A N 1
ATOM 1489 C CA . ALA A 1 189 ? 10.243 -13.972 6.519 1.00 48.47 189 ALA A CA 1
ATOM 1490 C C . ALA A 1 189 ? 8.912 -13.512 5.864 1.00 48.47 189 ALA A C 1
ATOM 1492 O O . ALA A 1 189 ? 7.834 -13.850 6.359 1.00 48.47 189 ALA A O 1
ATOM 1493 N N . ALA A 1 190 ? 8.976 -12.733 4.775 1.00 49.06 190 ALA A N 1
ATOM 1494 C CA . ALA A 1 190 ? 7.832 -12.231 4.029 1.00 49.06 190 ALA A CA 1
ATOM 1495 C C . ALA A 1 190 ? 7.093 -13.387 3.334 1.00 49.06 190 ALA A C 1
ATOM 1497 O O . ALA A 1 190 ? 7.628 -14.096 2.485 1.00 49.06 190 ALA A O 1
ATOM 1498 N N . CYS A 1 191 ? 5.828 -13.596 3.694 1.00 44.38 191 CYS A N 1
ATOM 1499 C CA . CYS A 1 191 ? 5.036 -14.688 3.139 1.00 44.38 191 CYS A CA 1
ATOM 1500 C C . CYS A 1 191 ? 4.489 -14.307 1.751 1.00 44.38 191 CYS A C 1
ATOM 1502 O O . CYS A 1 191 ? 3.635 -13.429 1.626 1.00 44.38 191 CYS A O 1
ATOM 1504 N N . LEU A 1 192 ? 4.920 -14.998 0.695 1.00 46.84 192 LEU A N 1
ATOM 1505 C CA . LEU A 1 192 ? 4.272 -14.926 -0.616 1.00 46.84 192 LEU A CA 1
ATOM 1506 C C . LEU A 1 192 ? 2.821 -15.424 -0.525 1.00 46.84 192 LEU A C 1
ATOM 1508 O O . LEU A 1 192 ? 2.556 -16.597 -0.263 1.00 46.84 192 LEU A O 1
ATOM 1512 N N . ARG A 1 193 ? 1.855 -14.547 -0.817 1.00 45.88 193 ARG A N 1
ATOM 1513 C CA . ARG A 1 193 ? 0.471 -14.942 -1.119 1.00 45.88 193 ARG A CA 1
ATOM 1514 C C . ARG A 1 193 ? 0.114 -14.519 -2.537 1.00 45.88 193 ARG A C 1
ATOM 1516 O O . ARG A 1 193 ? -0.468 -13.460 -2.767 1.00 45.88 193 ARG A O 1
ATOM 1523 N N . ALA A 1 194 ? 0.406 -15.397 -3.495 1.00 35.69 194 ALA A N 1
ATOM 1524 C CA . ALA A 1 194 ? -0.180 -15.320 -4.826 1.00 35.69 194 ALA A CA 1
ATOM 1525 C C . ALA A 1 194 ? -1.709 -15.458 -4.707 1.00 35.69 194 ALA A C 1
ATOM 1527 O O . ALA A 1 194 ? -2.242 -16.541 -4.482 1.00 35.69 194 ALA A O 1
ATOM 1528 N N . THR A 1 195 ? -2.438 -14.350 -4.823 1.00 36.47 195 THR A N 1
ATOM 1529 C CA . THR A 1 195 ? -3.906 -14.353 -4.871 1.00 36.47 195 THR A CA 1
ATOM 1530 C C . THR A 1 195 ? -4.369 -14.394 -6.324 1.00 36.47 195 THR A C 1
ATOM 1532 O O . THR A 1 195 ? -4.945 -13.442 -6.824 1.00 36.47 195 THR A O 1
ATOM 1535 N N . PHE A 1 196 ? -4.136 -15.519 -7.005 1.00 29.73 196 PHE A N 1
ATOM 1536 C CA . PHE A 1 196 ? -4.843 -15.859 -8.245 1.00 29.73 196 PHE A CA 1
ATOM 1537 C C . PHE A 1 196 ? -5.185 -17.345 -8.245 1.00 29.73 196 PHE A C 1
ATOM 1539 O O . PHE A 1 196 ? -4.391 -18.185 -8.654 1.00 29.73 196 PHE A O 1
ATOM 1546 N N . ARG A 1 197 ? -6.408 -17.683 -7.823 1.00 24.44 197 ARG A N 1
ATOM 1547 C CA . ARG A 1 197 ? -7.077 -18.861 -8.381 1.00 24.44 197 ARG A CA 1
ATOM 1548 C C . ARG A 1 197 ? -7.658 -18.403 -9.715 1.00 24.44 197 ARG A C 1
ATOM 1550 O O . ARG A 1 197 ? -8.761 -17.867 -9.751 1.00 24.44 197 ARG A O 1
ATOM 1557 N N . LEU A 1 198 ? -6.897 -18.549 -10.796 1.00 26.08 198 LEU A N 1
ATOM 1558 C CA . LEU A 1 198 ? -7.520 -18.625 -12.114 1.00 26.08 198 LEU A CA 1
ATOM 1559 C C . LEU A 1 198 ? -8.300 -19.948 -12.136 1.00 26.08 198 LEU A C 1
ATOM 1561 O O . LEU A 1 198 ? -7.718 -20.978 -11.782 1.00 26.08 198 LEU A O 1
ATOM 1565 N N . PRO A 1 199 ? -9.599 -19.963 -12.474 1.00 26.75 199 PRO A N 1
ATOM 1566 C CA . PRO A 1 199 ? -10.259 -21.219 -12.772 1.00 26.75 199 PRO A CA 1
ATOM 1567 C C . PRO A 1 199 ? -9.518 -21.856 -13.947 1.00 26.75 199 PRO A C 1
ATOM 1569 O O . PRO A 1 199 ? -9.403 -21.263 -15.020 1.00 26.75 199 PRO A O 1
ATOM 1572 N N . ALA A 1 200 ? -8.976 -23.050 -13.714 1.00 27.53 200 ALA A N 1
ATOM 1573 C CA . ALA A 1 200 ? -8.592 -23.941 -14.789 1.00 27.53 200 ALA A CA 1
ATOM 1574 C C . ALA A 1 200 ? -9.884 -24.303 -15.526 1.00 27.53 200 ALA A C 1
ATOM 1576 O O . ALA A 1 200 ? -10.650 -25.145 -15.065 1.00 27.53 200 ALA A O 1
ATOM 1577 N N . TYR A 1 201 ? -10.161 -23.601 -16.619 1.00 29.55 201 TYR A N 1
ATOM 1578 C CA . TYR A 1 201 ? -11.095 -24.089 -17.617 1.00 29.55 201 TYR A CA 1
ATOM 1579 C C . TYR A 1 201 ? -10.341 -25.117 -18.463 1.00 29.55 201 TYR A C 1
ATOM 1581 O O . TYR A 1 201 ? -9.431 -24.761 -19.213 1.00 29.55 201 TYR A O 1
ATOM 1589 N N . VAL A 1 202 ? -10.709 -26.385 -18.284 1.00 33.03 202 VAL A N 1
ATOM 1590 C CA . VAL A 1 202 ? -10.682 -27.413 -19.330 1.00 33.03 202 VAL A CA 1
ATOM 1591 C C . VAL A 1 202 ? -12.129 -27.814 -19.559 1.00 33.03 202 VAL A C 1
ATOM 1593 O O . VAL A 1 202 ? -12.834 -27.983 -18.537 1.00 33.03 202 VAL A O 1
#